Protein AF-A0AAD7ULH0-F1 (afdb_monomer_lite)

Foldseek 3Di:
DDPVVVVVVVVVVVVVLVVVLVVLVVVLVVLLVVQLCCCPPPNPPVDDSLRSSLCSLLLLLLLCLVPDDRDDPVVVVVSVVSSVVSNVSVVVSLVSVLVVVVVVVCVVCVVVVVPDDLVVVVVVLVVVLVVLVVVLQVLLQVQLVVCCVQVVDDSVVSSVCSVSLLVSVNNNPDPDDDSVNSVVSSVSSVVSVSSVVSSVVSVVVSVLVSVLVVQVCCVVVDDDDPVLQCVLDDPNPGQDPVSVVVSSCVSSVNAPPVRCVVVVVVVCLQPPVNPSDRDPVSNVVSVVVVVVVVVVVVVVVVVVVVVCCVVPVCPVVVVVVVVVVPPDPDDPDDDDPDDD

Sequence (340 aa):
MTSRGWREEDKGVSEALRSRIVSLVCRTVVYLWFGVLYYKLVSKLEWDLYQSVYFITVSLTTVGYGDLVPTSQRDKLFTVVYITLGIVFVFSAVADACVALFNLAERVTMRRRARQSFRDYEKSALVKEALLFAAIWLTMLVGAVVLCAVEGYDFVDGLYWAFQTCTTIGYGDIKIEHRRMKAFVIIYAFCSSIGLTYAIARMVGTASDVSRSRRKNALLGAKLDHDLIRRLDRDGLGVDRAEFVVGMLRILGLVTEDDAAPWFDRFDQLDQDNDGRLSSADLVRFAQTRRTETRSDDDDDALWHSAARLFFPSFGERAAVAADLGYALETPLAPNNNAP

InterPro domains:
  IPR002048 EF-hand domain [PS50222] (258-293)
  IPR003280 Two pore domain potassium channel [PR01333] (58-86)
  IPR003280 Two pore domain potassium channel [PR01333] (167-176)
  IPR003280 Two pore domain potassium channel [PTHR11003] (38-211)
  IPR011992 EF-hand domain pair [SSF47473] (226-305)
  IPR013099 Potassium channel domain [PF07885] (29-98)
  IPR013099 Potassium channel domain [PF07885] (138-204)
  IPR018247 EF-Hand 1, calcium-binding site [PS00018] (271-283)

pLDDT: mean 80.02, std 16.65, range [33.06, 98.12]

Organism: NCBI:txid2483200

Radius of gyration: 32.01 Å; chains: 1; bounding box: 70×62×89 Å

Structure (mmCIF, N/CA/C/O backbone):
data_AF-A0AAD7ULH0-F1
#
_entry.id   AF-A0AAD7ULH0-F1
#
loop_
_atom_site.group_PDB
_atom_site.id
_atom_site.type_symbol
_atom_site.label_atom_id
_atom_site.label_alt_id
_atom_site.label_comp_id
_atom_site.label_asym_id
_atom_site.label_entity_id
_atom_site.label_seq_id
_atom_site.pdbx_PDB_ins_code
_atom_site.Cartn_x
_atom_site.Cartn_y
_atom_site.Cartn_z
_atom_site.occupancy
_atom_site.B_iso_or_equiv
_atom_site.auth_seq_id
_atom_site.auth_comp_id
_atom_site.auth_asym_id
_atom_site.auth_atom_id
_atom_site.pdbx_PDB_model_num
ATOM 1 N N . MET A 1 1 ? -7.178 12.467 -36.483 1.00 46.78 1 MET A N 1
ATOM 2 C CA . MET A 1 1 ? -7.831 12.359 -35.156 1.00 46.78 1 MET A CA 1
ATOM 3 C C . MET A 1 1 ? -7.748 13.707 -34.457 1.00 46.78 1 MET A C 1
ATOM 5 O O . MET A 1 1 ? -6.655 14.214 -34.246 1.00 46.78 1 MET A O 1
ATOM 9 N N . THR A 1 2 ? -8.893 14.346 -34.224 1.00 45.19 2 THR A N 1
ATOM 10 C CA . THR A 1 2 ? -9.011 15.731 -33.742 1.00 45.19 2 THR A CA 1
ATOM 11 C C . THR A 1 2 ? -8.784 15.823 -32.228 1.00 45.19 2 THR A C 1
ATOM 13 O O . THR A 1 2 ? -9.041 14.873 -31.493 1.00 45.19 2 THR A O 1
ATOM 16 N N . SER A 1 3 ? -8.338 16.984 -31.739 1.00 54.78 3 SER A N 1
ATOM 17 C CA . SER A 1 3 ? -8.099 17.285 -30.310 1.00 54.78 3 SER A CA 1
ATOM 18 C C . SER A 1 3 ? -9.304 17.043 -29.384 1.00 54.78 3 SER A C 1
ATOM 20 O O . SER A 1 3 ? -9.151 17.003 -28.165 1.00 54.78 3 SER A O 1
ATOM 22 N N . ARG A 1 4 ? -10.501 16.869 -29.959 1.00 49.09 4 ARG A N 1
ATOM 23 C CA . ARG A 1 4 ? -11.735 16.494 -29.263 1.00 49.09 4 ARG A CA 1
ATOM 24 C C . ARG A 1 4 ? -11.740 15.025 -28.822 1.00 49.09 4 ARG A C 1
ATOM 26 O O . ARG A 1 4 ? -12.116 14.771 -27.686 1.00 49.09 4 ARG A O 1
ATOM 33 N N . GLY A 1 5 ? -11.242 14.108 -29.659 1.00 50.16 5 GLY A N 1
ATOM 34 C CA . GLY A 1 5 ? -11.199 12.669 -29.359 1.00 50.16 5 GLY A CA 1
ATOM 35 C C . GLY A 1 5 ? -10.293 12.342 -28.171 1.00 50.16 5 GLY A C 1
ATOM 36 O O . GLY A 1 5 ? -10.728 11.695 -27.227 1.00 50.16 5 GLY A O 1
ATOM 37 N N . TRP A 1 6 ? -9.091 12.929 -28.135 1.00 55.03 6 TRP A N 1
ATOM 38 C CA . TRP A 1 6 ? -8.161 12.807 -27.001 1.00 55.03 6 TRP A CA 1
ATOM 39 C C . TRP A 1 6 ? -8.771 13.281 -25.672 1.00 55.03 6 TRP A C 1
ATOM 41 O O . TRP A 1 6 ? -8.493 12.730 -24.612 1.00 55.03 6 TRP A O 1
ATOM 51 N N . ARG A 1 7 ? -9.630 14.308 -25.718 1.00 55.66 7 ARG A N 1
ATOM 52 C CA . ARG A 1 7 ? -10.268 14.883 -24.527 1.00 55.66 7 ARG A CA 1
ATOM 53 C C . ARG A 1 7 ? -11.459 14.058 -24.033 1.00 55.66 7 ARG A C 1
ATOM 55 O O . ARG A 1 7 ? -11.828 14.200 -22.871 1.00 55.66 7 ARG A O 1
ATOM 62 N N . GLU A 1 8 ? -12.073 13.253 -24.894 1.00 59.91 8 GLU A N 1
ATOM 63 C CA . GLU A 1 8 ? -13.154 12.324 -24.540 1.00 59.91 8 GLU A CA 1
ATOM 64 C C . GLU A 1 8 ? -12.599 10.986 -24.033 1.00 59.91 8 GLU A C 1
ATOM 66 O O . GLU A 1 8 ? -13.085 10.486 -23.019 1.00 59.91 8 GLU A O 1
ATOM 71 N N . GLU A 1 9 ? -11.510 10.481 -24.623 1.00 63.41 9 GLU A N 1
ATOM 72 C CA . GLU A 1 9 ? -10.763 9.317 -24.117 1.00 63.41 9 GLU A CA 1
ATOM 73 C C . GLU A 1 9 ? -10.220 9.553 -22.700 1.00 63.41 9 GLU A C 1
ATOM 75 O O . GLU A 1 9 ? -10.471 8.758 -21.791 1.00 63.41 9 GLU A O 1
ATOM 80 N N . ASP A 1 10 ? -9.557 10.693 -22.468 1.00 63.69 10 ASP A N 1
ATOM 81 C CA . ASP A 1 10 ? -9.045 11.059 -21.141 1.00 63.69 10 ASP A CA 1
ATOM 82 C C . ASP A 1 10 ? -10.168 11.171 -20.093 1.00 63.69 10 ASP A C 1
ATOM 84 O O . ASP A 1 10 ? -9.974 10.833 -18.919 1.00 63.69 10 ASP A O 1
ATOM 88 N N . LYS A 1 11 ? -11.359 11.629 -20.505 1.00 67.81 11 LYS A N 1
ATOM 89 C CA . LYS A 1 11 ? -12.535 11.712 -19.628 1.00 67.81 11 LYS A CA 1
ATOM 90 C C . LYS A 1 11 ? -13.069 10.327 -19.276 1.00 67.81 11 LYS A C 1
ATOM 92 O O . LYS A 1 11 ? -13.229 10.059 -18.085 1.00 67.81 11 LYS A O 1
ATOM 97 N N . GLY A 1 12 ? -13.256 9.449 -20.263 1.00 69.25 12 GLY A N 1
ATOM 98 C CA . GLY A 1 12 ? -13.738 8.080 -20.048 1.00 69.25 12 GLY A CA 1
ATOM 99 C C . GLY A 1 12 ? -12.820 7.271 -19.129 1.00 69.25 12 GLY A C 1
ATOM 100 O O . GLY A 1 12 ? -13.285 6.622 -18.192 1.00 69.25 12 GLY A O 1
ATOM 101 N N . VAL A 1 13 ? -11.499 7.401 -19.301 1.00 69.31 13 VAL A N 1
ATOM 102 C CA . VAL A 1 13 ? -10.509 6.773 -18.406 1.00 69.31 13 VAL A CA 1
ATOM 103 C C . VAL A 1 13 ? -10.613 7.327 -16.981 1.00 69.31 13 VAL A C 1
ATOM 105 O O . VAL A 1 13 ? -10.518 6.571 -16.010 1.00 69.31 13 VAL A O 1
ATOM 108 N N . SER A 1 14 ? -10.831 8.636 -16.824 1.00 73.56 14 SER A N 1
ATOM 109 C CA . SER A 1 14 ? -10.968 9.257 -15.501 1.00 73.56 14 SER A CA 1
ATOM 110 C C . SER A 1 14 ? -12.250 8.840 -14.771 1.00 73.56 14 SER A C 1
ATOM 112 O O . SER A 1 14 ? -12.222 8.644 -13.555 1.00 73.56 14 SER A O 1
ATOM 114 N N . GLU A 1 15 ? -13.356 8.658 -15.493 1.00 79.75 15 GLU A N 1
ATOM 115 C CA . GLU A 1 15 ? -14.637 8.218 -14.932 1.00 79.75 15 GLU A CA 1
ATOM 116 C C . GLU A 1 15 ? -14.599 6.741 -14.544 1.00 79.75 15 GLU A C 1
ATOM 118 O O . GLU A 1 15 ? -15.012 6.387 -13.437 1.00 79.75 15 GLU A O 1
ATOM 123 N N . ALA A 1 16 ? -14.003 5.892 -15.385 1.00 77.81 16 ALA A N 1
ATOM 124 C CA . ALA A 1 16 ? -13.771 4.488 -15.063 1.00 77.81 16 ALA A CA 1
ATOM 125 C C . ALA A 1 16 ? -12.887 4.332 -13.814 1.00 77.81 16 ALA A C 1
ATOM 127 O O . ALA A 1 16 ? -13.202 3.539 -12.925 1.00 77.81 16 ALA A O 1
ATOM 128 N N . LEU A 1 17 ? -11.812 5.124 -13.700 1.00 75.19 17 LEU A N 1
ATOM 129 C CA . LEU A 1 17 ? -10.946 5.130 -12.517 1.00 75.19 17 LEU A CA 1
ATOM 130 C C . LEU A 1 17 ? -11.703 5.577 -11.259 1.00 75.19 17 LEU A C 1
ATOM 132 O O . LEU A 1 17 ? -11.591 4.934 -10.217 1.00 75.19 17 LEU A O 1
ATOM 136 N N . ARG A 1 18 ? -12.500 6.650 -11.349 1.00 80.38 18 ARG A N 1
ATOM 137 C CA . ARG A 1 18 ? -13.329 7.128 -10.230 1.00 80.38 18 ARG A CA 1
ATOM 138 C C . ARG A 1 18 ? -14.327 6.069 -9.779 1.00 80.38 18 ARG A C 1
ATOM 140 O O . ARG A 1 18 ? -14.392 5.784 -8.589 1.00 80.38 18 ARG A O 1
ATOM 147 N N . SER A 1 19 ? -15.058 5.464 -10.713 1.00 83.00 19 SER A N 1
ATOM 148 C CA . SER A 1 19 ? -16.032 4.406 -10.422 1.00 83.00 19 SER A CA 1
ATOM 149 C C . SER A 1 19 ? -15.375 3.202 -9.737 1.00 83.00 19 SER A C 1
ATOM 151 O O . SER A 1 19 ? -15.870 2.720 -8.718 1.00 83.00 19 SER A O 1
ATOM 153 N N . ARG A 1 20 ? -14.194 2.780 -10.214 1.00 81.94 20 ARG A N 1
ATOM 154 C CA . ARG A 1 20 ? -13.398 1.716 -9.578 1.00 81.94 20 ARG A CA 1
ATOM 155 C C . ARG A 1 20 ? -13.003 2.065 -8.143 1.00 81.94 20 ARG A C 1
ATOM 157 O O . ARG A 1 20 ? -13.223 1.251 -7.252 1.00 81.94 20 ARG A O 1
ATOM 164 N N . ILE A 1 21 ? -12.474 3.268 -7.906 1.00 80.12 21 ILE A N 1
ATOM 165 C CA . ILE A 1 21 ? -12.073 3.717 -6.561 1.00 80.12 21 ILE A CA 1
ATOM 166 C C . ILE A 1 21 ? -13.285 3.782 -5.625 1.00 80.12 21 ILE A C 1
ATOM 168 O O . ILE A 1 21 ? -13.219 3.276 -4.508 1.00 80.12 21 ILE A O 1
ATOM 172 N N . VAL A 1 22 ? -14.406 4.351 -6.076 1.00 85.25 22 VAL A N 1
ATOM 173 C CA . VAL A 1 22 ? -15.639 4.423 -5.276 1.00 85.25 22 VAL A CA 1
ATOM 174 C C . VAL A 1 22 ? -16.141 3.019 -4.934 1.00 85.25 22 VAL A C 1
ATOM 176 O O . VAL A 1 22 ? -16.420 2.741 -3.772 1.00 85.25 22 VAL A O 1
ATOM 179 N N . SER A 1 23 ? -16.179 2.106 -5.908 1.00 84.94 23 SER A N 1
ATOM 180 C CA . SER A 1 23 ? -16.561 0.706 -5.686 1.00 84.94 23 SER A CA 1
ATOM 181 C C . SER A 1 23 ? -15.642 0.001 -4.678 1.00 84.94 23 SER A C 1
ATOM 183 O O . SER A 1 23 ? -16.122 -0.724 -3.805 1.00 84.94 23 SER A O 1
ATOM 185 N N . LEU A 1 24 ? -14.326 0.231 -4.748 1.00 83.12 24 LEU A N 1
ATOM 186 C CA . LEU A 1 24 ? -13.357 -0.295 -3.780 1.00 83.12 24 LEU A CA 1
ATOM 187 C C . LEU A 1 24 ? -13.636 0.223 -2.367 1.00 83.12 24 LEU A C 1
ATOM 189 O O . LEU A 1 24 ? -13.799 -0.580 -1.452 1.00 83.12 24 LEU A O 1
ATOM 193 N N . VAL A 1 25 ? -13.770 1.542 -2.199 1.00 83.12 25 VAL A N 1
ATOM 194 C CA . VAL A 1 25 ? -14.056 2.162 -0.896 1.00 83.12 25 VAL A CA 1
ATOM 195 C C . VAL A 1 25 ? -15.373 1.643 -0.320 1.00 83.12 25 VAL A C 1
ATOM 197 O O . VAL A 1 25 ? -15.409 1.236 0.839 1.00 83.12 25 VAL A O 1
ATOM 200 N N . CYS A 1 26 ? -16.440 1.590 -1.122 1.00 88.62 26 CYS A N 1
ATOM 201 C CA . CYS A 1 26 ? -17.739 1.086 -0.679 1.00 88.62 26 CYS A CA 1
ATOM 202 C C . CYS A 1 26 ? -17.655 -0.361 -0.187 1.00 88.62 26 CYS A C 1
ATOM 204 O O . CYS A 1 26 ? -18.147 -0.661 0.899 1.00 88.62 26 CYS A O 1
ATOM 206 N N . ARG A 1 27 ? -17.007 -1.255 -0.944 1.00 87.19 27 ARG A N 1
ATOM 207 C CA . ARG A 1 27 ? -16.861 -2.656 -0.528 1.00 87.19 27 ARG A CA 1
ATOM 208 C C . ARG A 1 27 ? -16.027 -2.792 0.746 1.00 87.19 27 ARG A C 1
ATOM 210 O O . ARG A 1 27 ? -16.408 -3.565 1.619 1.00 87.19 27 ARG A O 1
ATOM 217 N N . THR A 1 28 ? -14.948 -2.020 0.895 1.00 86.38 28 THR A N 1
ATOM 218 C CA . THR A 1 28 ? -14.137 -2.010 2.125 1.00 86.38 28 THR A CA 1
ATOM 219 C C . THR A 1 28 ? -14.957 -1.546 3.322 1.00 86.38 28 THR A C 1
ATOM 221 O O . THR A 1 28 ? -14.943 -2.198 4.360 1.00 86.38 28 THR A O 1
ATOM 224 N N . VAL A 1 29 ? -15.733 -0.469 3.179 1.00 89.50 29 VAL A N 1
ATOM 225 C CA . VAL A 1 29 ? -16.612 0.028 4.248 1.00 89.50 29 VAL A CA 1
ATOM 226 C C . VAL A 1 29 ? -17.651 -1.025 4.638 1.00 89.50 29 VAL A C 1
ATOM 228 O O . VAL A 1 29 ? -17.822 -1.289 5.825 1.00 89.50 29 VAL A O 1
ATOM 231 N N . VAL A 1 30 ? -18.302 -1.674 3.667 1.00 92.38 30 VAL A N 1
ATOM 232 C CA . VAL A 1 30 ? -19.259 -2.764 3.933 1.00 92.38 30 VAL A CA 1
ATOM 233 C C . VAL A 1 30 ? -18.586 -3.925 4.667 1.00 92.38 30 VAL A C 1
ATOM 235 O O . VAL A 1 30 ? -19.139 -4.424 5.647 1.00 92.38 30 VAL A O 1
ATOM 238 N N . TYR A 1 31 ? -17.382 -4.318 4.244 1.00 92.50 31 TYR A N 1
ATOM 239 C CA . TYR A 1 31 ? -16.615 -5.382 4.888 1.00 92.50 31 TYR A CA 1
ATOM 240 C C . TYR A 1 31 ? -16.288 -5.049 6.350 1.00 92.50 31 TYR A C 1
ATOM 242 O O . TYR A 1 31 ? -16.550 -5.856 7.238 1.00 92.50 31 TYR A O 1
ATOM 250 N N . LEU A 1 32 ? -15.804 -3.828 6.613 1.00 92.19 32 LEU A N 1
ATOM 251 C CA . LEU A 1 32 ? -15.524 -3.344 7.968 1.00 92.19 32 LEU A CA 1
ATOM 252 C C . LEU A 1 32 ? -16.777 -3.374 8.849 1.00 92.19 32 LEU A C 1
ATOM 254 O O . LEU A 1 32 ? -16.730 -3.873 9.975 1.00 92.19 32 LEU A O 1
ATOM 258 N N . TRP A 1 33 ? -17.906 -2.883 8.334 1.00 93.94 33 TRP A N 1
ATOM 259 C CA . TRP A 1 33 ? -19.170 -2.882 9.071 1.00 93.94 33 TRP A CA 1
ATOM 260 C C . TRP A 1 33 ? -19.685 -4.286 9.367 1.00 93.94 33 TRP A C 1
ATOM 262 O O . TRP A 1 33 ? -20.235 -4.498 10.446 1.00 93.94 33 TRP A O 1
ATOM 272 N N . PHE A 1 34 ? -19.472 -5.254 8.475 1.00 94.62 34 PHE A N 1
ATOM 273 C CA . PHE A 1 34 ? -19.832 -6.647 8.734 1.00 94.62 34 PHE A CA 1
ATOM 274 C C . PHE A 1 34 ? -19.122 -7.195 9.984 1.00 94.62 34 PHE A C 1
ATOM 276 O O . PHE A 1 34 ? -19.777 -7.750 10.868 1.00 94.62 34 PHE A O 1
ATOM 283 N N . GLY A 1 35 ? -17.812 -6.960 10.117 1.00 94.38 35 GLY A N 1
ATOM 284 C CA . GLY A 1 35 ? -17.063 -7.341 11.318 1.00 94.38 35 GLY A CA 1
ATOM 285 C C . GLY A 1 35 ? -17.535 -6.608 12.576 1.00 94.38 35 GLY A C 1
ATOM 286 O O . GLY A 1 35 ? -17.732 -7.226 13.622 1.00 94.38 35 GLY A O 1
ATOM 287 N N . VAL A 1 36 ? -17.778 -5.298 12.478 1.00 95.25 36 VAL A N 1
ATOM 288 C CA . VAL A 1 36 ? -18.255 -4.479 13.610 1.00 95.25 36 VAL A CA 1
ATOM 289 C C . VAL A 1 36 ? -19.617 -4.956 14.112 1.00 95.25 36 VAL A C 1
ATOM 291 O O . VAL A 1 36 ? -19.815 -5.095 15.319 1.00 95.25 36 VAL A O 1
ATOM 294 N N . LEU A 1 37 ? -20.550 -5.237 13.200 1.00 95.31 37 LEU A N 1
ATOM 295 C CA . LEU A 1 37 ? -21.880 -5.733 13.544 1.00 95.31 37 LEU A CA 1
ATOM 296 C C . LEU A 1 37 ? -21.822 -7.125 14.174 1.00 95.31 37 LEU A C 1
ATOM 298 O O . LEU A 1 37 ? -22.573 -7.378 15.113 1.00 95.31 37 LEU A O 1
ATOM 302 N N . TYR A 1 38 ? -20.913 -8.001 13.729 1.00 95.88 38 TYR A N 1
ATOM 303 C CA . TYR A 1 38 ? -20.705 -9.296 14.378 1.00 95.88 38 TYR A CA 1
ATOM 304 C C . TYR A 1 38 ? -20.324 -9.126 15.857 1.00 95.88 38 TYR A C 1
ATOM 306 O O . TYR A 1 38 ? -21.002 -9.674 16.727 1.00 95.88 38 TYR A O 1
ATOM 314 N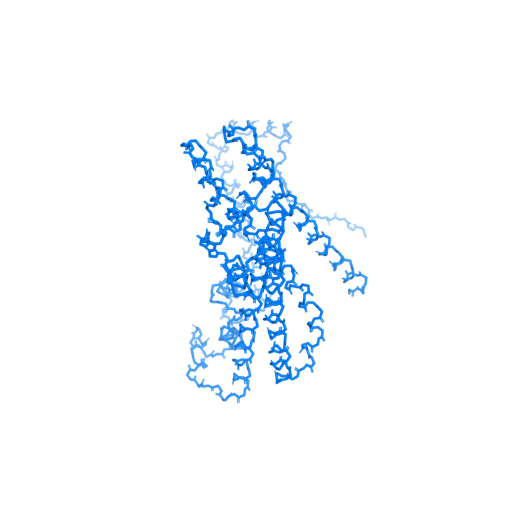 N . TYR A 1 39 ? -19.296 -8.328 16.171 1.00 95.00 39 TYR A N 1
ATOM 315 C CA . TYR A 1 39 ? -18.885 -8.137 17.570 1.00 95.00 39 TYR A CA 1
ATOM 316 C C . TYR A 1 39 ? -19.921 -7.396 18.402 1.00 95.00 39 TYR A C 1
ATOM 318 O O . TYR A 1 39 ? -20.026 -7.658 19.595 1.00 95.00 39 TYR A O 1
ATOM 326 N N . LYS A 1 40 ? -20.716 -6.514 17.788 1.00 93.50 40 LYS A N 1
ATOM 327 C CA . LYS A 1 40 ? -21.741 -5.779 18.528 1.00 93.50 40 LYS A CA 1
ATOM 328 C C . LYS A 1 40 ? -23.013 -6.588 18.797 1.00 93.50 40 LYS A C 1
ATOM 330 O O . LYS A 1 40 ? -23.638 -6.383 19.833 1.00 93.50 40 LYS A O 1
ATOM 335 N N . LEU A 1 41 ? -23.439 -7.428 17.853 1.00 91.56 41 LEU A N 1
ATOM 336 C CA . LEU A 1 41 ? -24.759 -8.078 17.885 1.00 91.56 41 LEU A CA 1
ATOM 337 C C . LEU A 1 41 ? -24.700 -9.581 18.163 1.00 91.56 41 LEU A C 1
ATOM 339 O O . LEU A 1 41 ? -25.660 -10.137 18.692 1.00 91.56 41 LEU A O 1
ATOM 343 N N . VAL A 1 42 ? -23.617 -10.251 17.765 1.00 90.62 42 VAL A N 1
ATOM 344 C CA . VAL A 1 42 ? -23.504 -11.718 17.810 1.00 90.62 42 VAL A CA 1
ATOM 345 C C . VAL A 1 42 ? -22.545 -12.169 18.901 1.00 90.62 42 VAL A C 1
ATOM 347 O O . VAL A 1 42 ? -22.818 -13.160 19.589 1.00 90.62 42 VAL A O 1
ATOM 350 N N . SER A 1 43 ? -21.420 -11.469 19.060 1.00 89.56 43 SER A N 1
ATOM 351 C CA . SER A 1 43 ? -20.500 -11.765 20.151 1.00 89.56 43 SER A CA 1
ATOM 352 C C . SER A 1 43 ? -21.157 -11.447 21.492 1.00 89.56 43 SER A C 1
ATOM 354 O O . SER A 1 43 ? -21.899 -10.481 21.643 1.00 89.56 43 SER A O 1
ATOM 356 N N . LYS A 1 44 ? -20.864 -12.287 22.486 1.00 86.56 44 LYS A N 1
ATOM 357 C CA . LYS A 1 44 ? -21.269 -12.061 23.881 1.00 86.56 44 LYS A CA 1
ATOM 358 C C . LYS A 1 44 ? -20.284 -11.165 24.633 1.00 86.56 44 LYS A C 1
ATOM 360 O O . LYS A 1 44 ? -20.407 -11.005 25.842 1.00 86.56 44 LYS A O 1
ATOM 365 N N . LEU A 1 45 ? -19.277 -10.640 23.939 1.00 82.00 45 LEU A N 1
ATOM 366 C CA . LEU A 1 45 ? -18.410 -9.602 24.465 1.00 82.00 45 LEU A CA 1
ATOM 367 C C . LEU A 1 45 ? -19.266 -8.341 24.573 1.00 82.00 45 LEU A C 1
ATOM 369 O O . LEU A 1 45 ? -19.773 -7.856 23.567 1.00 82.00 45 LEU A O 1
ATOM 373 N N . GLU A 1 46 ? -19.454 -7.819 25.784 1.00 86.31 46 GLU A N 1
ATOM 374 C CA . GLU A 1 46 ? -20.214 -6.586 26.046 1.00 86.31 46 GLU A CA 1
ATOM 375 C C . GLU A 1 46 ? -19.451 -5.335 25.568 1.00 86.31 46 GLU A C 1
ATOM 377 O O . GLU A 1 46 ? -19.372 -4.317 26.248 1.00 86.31 46 GLU A O 1
ATOM 382 N N . TRP A 1 47 ? -18.839 -5.417 24.387 1.00 91.44 47 TRP A N 1
ATOM 383 C CA . TRP A 1 47 ? -18.094 -4.334 23.789 1.00 91.44 47 TRP A CA 1
ATOM 384 C C . TRP A 1 47 ? -19.040 -3.252 23.279 1.00 91.44 47 TRP A C 1
ATOM 386 O O . TRP A 1 47 ? -20.075 -3.480 22.631 1.00 91.44 47 TRP A O 1
ATOM 396 N N . ASP A 1 48 ? -18.640 -2.018 23.534 1.00 91.56 48 ASP A N 1
ATOM 397 C CA . ASP A 1 48 ? -19.271 -0.873 22.913 1.00 91.56 48 ASP A CA 1
ATOM 398 C C . ASP A 1 48 ? -19.008 -0.860 21.404 1.00 91.56 48 ASP A C 1
ATOM 400 O O . ASP A 1 48 ? -18.048 -1.446 20.891 1.00 91.56 48 ASP A O 1
ATOM 404 N N . LEU A 1 49 ? -19.853 -0.132 20.667 1.00 90.31 49 LEU A N 1
ATOM 405 C CA . LEU A 1 49 ? -19.709 -0.002 19.215 1.00 90.31 49 LEU A CA 1
ATOM 406 C C . LEU A 1 49 ? -18.306 0.500 18.835 1.00 90.31 49 LEU A C 1
ATOM 408 O O . LEU A 1 49 ? -17.690 -0.027 17.916 1.00 90.31 49 LEU A O 1
ATOM 412 N N . TYR A 1 50 ? -17.769 1.476 19.573 1.00 91.06 50 TYR A N 1
ATOM 413 C CA . TYR A 1 50 ? -16.441 2.024 19.284 1.00 91.06 50 TYR A CA 1
ATOM 414 C C . TYR A 1 50 ? -15.309 1.027 19.575 1.00 91.06 50 TYR A C 1
ATOM 416 O O . TYR A 1 50 ? -14.317 1.034 18.854 1.00 91.06 50 TYR A O 1
ATOM 424 N N . GLN A 1 51 ? -15.451 0.164 20.589 1.00 93.88 51 GLN A N 1
ATOM 425 C CA . GLN A 1 51 ? -14.479 -0.893 20.890 1.00 93.88 51 GLN A CA 1
ATOM 426 C C . GLN A 1 51 ? -14.463 -1.940 19.776 1.00 93.88 51 GLN A C 1
ATOM 428 O O . GLN A 1 51 ? -13.394 -2.371 19.359 1.00 93.88 51 GLN A O 1
ATOM 433 N N . SER A 1 52 ? -15.642 -2.270 19.238 1.00 95.44 52 SER A N 1
ATOM 434 C CA . SER A 1 52 ? -15.780 -3.166 18.086 1.00 95.44 52 SER A CA 1
ATOM 435 C C . SER A 1 52 ? -15.122 -2.577 16.833 1.00 95.44 52 SER A C 1
ATOM 437 O O . SER A 1 52 ? -14.360 -3.267 16.163 1.00 95.44 52 SER A O 1
ATOM 439 N N . VAL A 1 53 ? -15.354 -1.289 16.537 1.00 95.12 53 VAL A N 1
ATOM 440 C CA . VAL A 1 53 ? -14.682 -0.590 15.421 1.00 95.12 53 VAL A CA 1
ATOM 441 C C . VAL A 1 53 ? -13.170 -0.575 15.623 1.00 95.12 53 VAL A C 1
ATOM 443 O O . VAL A 1 53 ? -12.439 -0.956 14.717 1.00 95.12 53 VAL A O 1
ATOM 446 N N . TYR A 1 54 ? -12.701 -0.200 16.813 1.00 95.81 54 TYR A N 1
ATOM 447 C CA . TYR A 1 54 ? -11.278 -0.170 17.144 1.00 95.81 54 TYR A CA 1
ATOM 448 C C . TYR A 1 54 ? -10.618 -1.543 16.969 1.00 95.81 54 TYR A C 1
ATOM 450 O O . TYR A 1 54 ? -9.605 -1.640 16.280 1.00 95.81 54 TYR A O 1
ATOM 458 N N . PHE A 1 55 ? -11.223 -2.608 17.508 1.00 95.56 55 PHE A N 1
ATOM 459 C CA . PHE A 1 55 ? -10.713 -3.972 17.372 1.00 95.56 55 PHE A CA 1
ATOM 460 C C . PHE A 1 55 ? -10.629 -4.403 15.902 1.00 95.56 55 PHE A C 1
ATOM 462 O O . PHE A 1 55 ? -9.588 -4.896 15.467 1.00 95.56 55 PHE A O 1
ATOM 469 N N . ILE A 1 56 ? -11.696 -4.185 15.123 1.00 94.56 56 ILE A N 1
ATOM 470 C CA . ILE A 1 56 ? -11.733 -4.529 13.695 1.00 94.56 56 ILE A CA 1
ATOM 471 C C . ILE A 1 56 ? -10.678 -3.747 12.913 1.00 94.56 56 ILE A C 1
ATOM 473 O O . ILE A 1 56 ? -9.983 -4.334 12.084 1.00 94.56 56 ILE A O 1
ATOM 477 N N . THR A 1 57 ? -10.528 -2.449 13.183 1.00 93.06 57 THR A N 1
ATOM 478 C CA . THR A 1 57 ? -9.524 -1.606 12.529 1.00 93.06 57 THR A CA 1
ATOM 479 C C . THR A 1 57 ? -8.114 -2.087 12.838 1.00 93.06 57 THR A C 1
ATOM 481 O O . THR A 1 57 ? -7.405 -2.448 11.909 1.00 93.06 57 THR A O 1
ATOM 484 N N . VAL A 1 58 ? -7.735 -2.167 14.116 1.00 94.38 58 VAL A N 1
ATOM 485 C CA . VAL A 1 58 ? -6.387 -2.574 14.555 1.00 94.38 58 VAL A CA 1
ATOM 486 C C . VAL A 1 58 ? -6.029 -3.980 14.065 1.00 94.38 58 VAL A C 1
ATOM 488 O O . VAL A 1 58 ? -4.875 -4.240 13.722 1.00 94.38 58 VAL A O 1
ATOM 491 N N . SER A 1 59 ? -7.015 -4.879 13.995 1.00 94.50 59 SER A N 1
ATOM 492 C CA . SER A 1 59 ? -6.840 -6.239 13.479 1.00 94.50 59 SER A CA 1
ATOM 493 C C . SER A 1 59 ? -6.616 -6.276 11.964 1.00 94.50 59 SER A C 1
ATOM 495 O O . SER A 1 59 ? -5.733 -6.987 11.493 1.00 94.50 59 SER A O 1
ATOM 497 N N . LEU A 1 60 ? -7.389 -5.511 11.184 1.00 91.88 60 LEU A N 1
ATOM 498 C CA . LEU A 1 60 ? -7.282 -5.502 9.717 1.00 91.88 60 LEU A CA 1
ATOM 499 C C . LEU A 1 60 ? -6.117 -4.669 9.191 1.00 91.88 60 LEU A C 1
ATOM 501 O O . LEU A 1 60 ? -5.565 -5.001 8.147 1.00 91.88 60 LEU A O 1
ATOM 505 N N . THR A 1 61 ? -5.711 -3.625 9.914 1.00 90.44 61 THR A N 1
ATOM 506 C CA . THR A 1 61 ? -4.453 -2.912 9.652 1.00 90.44 61 THR A CA 1
ATOM 507 C C . THR A 1 61 ? -3.238 -3.689 10.157 1.00 90.44 61 THR A C 1
ATOM 509 O O . THR A 1 61 ? -2.137 -3.157 10.128 1.00 90.44 61 THR A O 1
ATOM 512 N N . THR A 1 62 ? -3.441 -4.914 10.661 1.00 92.75 62 THR A N 1
ATOM 513 C CA . THR A 1 62 ? -2.416 -5.830 11.180 1.00 92.75 62 THR A CA 1
ATOM 514 C C . THR A 1 62 ? -1.545 -5.241 12.287 1.00 92.75 62 THR A C 1
ATOM 516 O O . THR A 1 62 ? -0.445 -5.727 12.501 1.00 92.75 62 THR A O 1
ATOM 519 N N . VAL A 1 63 ? -2.015 -4.199 12.978 1.00 94.62 63 VAL A N 1
ATOM 520 C CA . VAL A 1 63 ? -1.293 -3.591 14.105 1.00 94.62 63 VAL A CA 1
ATOM 521 C C . VAL A 1 63 ? -1.405 -4.505 15.321 1.00 94.62 63 VAL A C 1
ATOM 523 O O . VAL A 1 63 ? -0.404 -4.842 15.926 1.00 94.62 63 VAL A O 1
ATOM 526 N N . GLY A 1 64 ? -2.622 -4.941 15.656 1.00 94.38 64 GLY A N 1
ATOM 527 C CA . GLY A 1 64 ? -2.837 -6.037 16.603 1.00 94.38 64 GLY A CA 1
ATOM 528 C C . GLY A 1 64 ? -2.350 -5.829 18.045 1.00 94.38 64 GLY A C 1
ATOM 529 O O . GLY A 1 64 ? -1.810 -6.774 18.604 1.00 94.38 64 GLY A O 1
ATOM 530 N N . TYR A 1 65 ? -2.604 -4.678 18.686 1.00 95.56 65 TYR A N 1
ATOM 531 C CA . TYR A 1 65 ? -2.135 -4.409 20.064 1.00 95.56 65 TYR A CA 1
ATOM 532 C C . TYR A 1 65 ? -2.526 -5.457 21.121 1.00 95.56 65 TYR A C 1
ATOM 534 O O . TYR A 1 65 ? -1.904 -5.532 22.173 1.00 95.56 65 TYR A O 1
ATOM 542 N N . GLY A 1 66 ? -3.596 -6.224 20.903 1.00 93.38 66 GLY A N 1
ATOM 543 C CA . GLY A 1 66 ? -4.018 -7.265 21.843 1.00 93.38 66 GLY A CA 1
ATOM 544 C C . GLY A 1 66 ? -4.635 -6.751 23.151 1.00 93.38 66 GLY A C 1
ATOM 545 O O . GLY A 1 66 ? -4.858 -7.544 24.063 1.00 93.38 66 GLY A O 1
ATOM 546 N N . ASP A 1 67 ? -4.964 -5.459 23.251 1.00 93.12 67 ASP A N 1
ATOM 547 C CA . ASP A 1 67 ? -5.681 -4.882 24.398 1.00 93.12 67 ASP A CA 1
ATOM 548 C C . ASP A 1 67 ? -7.163 -5.294 24.428 1.00 93.12 67 ASP A C 1
ATOM 550 O O . ASP A 1 67 ? -7.756 -5.450 25.496 1.00 93.12 67 ASP A O 1
ATOM 554 N N . LEU A 1 68 ? -7.756 -5.515 23.252 1.00 93.62 68 LEU A N 1
ATOM 555 C CA . LEU A 1 68 ? -9.058 -6.151 23.074 1.00 93.62 68 LEU A CA 1
ATOM 556 C C . LEU A 1 68 ? -8.879 -7.446 22.289 1.00 93.62 68 LEU A C 1
ATOM 558 O O . LEU A 1 68 ? -8.320 -7.439 21.194 1.00 93.62 68 LEU A O 1
ATOM 562 N N . VAL A 1 69 ? -9.374 -8.558 22.834 1.00 94.38 69 VAL A N 1
ATOM 563 C CA . VAL A 1 69 ? -9.232 -9.878 22.211 1.00 94.38 69 VAL A CA 1
ATOM 564 C C . VAL A 1 69 ? -10.504 -10.716 22.334 1.00 94.38 69 VAL A C 1
ATOM 566 O O . VAL A 1 69 ? -11.194 -10.655 23.356 1.00 94.38 69 VAL A O 1
ATOM 569 N N . PRO A 1 70 ? -10.817 -11.548 21.325 1.00 95.19 70 PRO A N 1
ATOM 570 C CA . PRO A 1 70 ? -11.895 -12.519 21.421 1.00 95.19 70 PRO A CA 1
ATOM 571 C C . PRO A 1 70 ? -11.545 -13.603 22.448 1.00 95.19 70 PRO A C 1
ATOM 573 O O . PRO A 1 70 ? -10.512 -14.269 22.357 1.00 95.19 70 PRO A O 1
ATOM 576 N N . THR A 1 71 ? -12.427 -13.826 23.420 1.00 92.62 71 THR A N 1
ATOM 577 C CA . THR A 1 71 ? -12.208 -14.831 24.475 1.00 92.62 71 THR A CA 1
ATOM 578 C C . THR A 1 71 ? -12.876 -16.168 24.153 1.00 92.62 71 THR A C 1
ATOM 580 O O . THR A 1 71 ? -12.299 -17.224 24.424 1.00 92.62 71 THR A O 1
ATOM 583 N N . SER A 1 72 ? -14.051 -16.144 23.515 1.00 94.19 72 SER A N 1
ATOM 584 C CA . SER A 1 72 ? -14.825 -17.342 23.176 1.00 94.19 72 SER A CA 1
ATOM 585 C C . SER A 1 72 ? -14.258 -18.093 21.960 1.00 94.19 72 SER A C 1
ATOM 587 O O . SER A 1 72 ? -13.683 -17.493 21.052 1.00 94.19 72 SER A O 1
ATOM 589 N N . GLN A 1 73 ? -14.444 -19.420 21.907 1.00 95.50 73 GLN A N 1
ATOM 590 C CA . GLN A 1 73 ? -14.000 -20.238 20.763 1.00 95.50 73 GLN A CA 1
ATOM 591 C C . GLN A 1 73 ? -14.653 -19.797 19.444 1.00 95.50 73 GLN A C 1
ATOM 593 O O . GLN A 1 73 ? -13.988 -19.744 18.412 1.00 95.50 73 GLN A O 1
ATOM 598 N N . ARG A 1 74 ? -15.943 -19.439 19.490 1.00 95.56 74 ARG A N 1
ATOM 599 C CA . ARG A 1 74 ? -16.695 -18.961 18.323 1.00 95.56 74 ARG A CA 1
ATOM 600 C C . ARG A 1 74 ? -16.110 -17.663 17.777 1.00 95.56 74 ARG A C 1
ATOM 602 O O . ARG A 1 74 ? -15.868 -17.568 16.579 1.00 95.56 74 ARG A O 1
ATOM 609 N N . ASP A 1 75 ? -15.854 -16.693 18.652 1.00 95.62 75 ASP A N 1
ATOM 610 C CA . ASP A 1 75 ? -15.339 -15.390 18.234 1.00 95.62 75 ASP A CA 1
ATOM 611 C C . ASP A 1 75 ? -13.913 -15.508 17.709 1.00 95.62 75 ASP A C 1
ATOM 613 O O . ASP A 1 75 ? -13.591 -14.886 16.704 1.00 95.62 75 ASP A O 1
ATOM 617 N N . LYS A 1 76 ? -13.077 -16.363 18.312 1.00 95.75 76 LYS A N 1
ATOM 618 C CA . LYS A 1 76 ? -11.741 -16.676 17.782 1.00 95.75 76 LYS A CA 1
ATOM 619 C C . LYS A 1 76 ? -11.818 -17.264 16.372 1.00 95.75 76 LYS A C 1
ATOM 621 O O . LYS A 1 76 ? -11.110 -16.786 15.492 1.00 95.75 76 LYS A O 1
ATOM 626 N N . LEU A 1 77 ? -12.700 -18.240 16.133 1.00 97.00 77 LEU A N 1
ATOM 627 C CA . LEU A 1 77 ? -12.875 -18.837 14.803 1.00 97.00 77 LEU A CA 1
ATOM 628 C C . LEU A 1 77 ? -13.365 -17.809 13.774 1.00 97.00 77 LEU A C 1
ATOM 630 O O . LEU A 1 77 ? -12.819 -17.739 12.674 1.00 97.00 77 LEU A O 1
ATOM 634 N N . PHE A 1 78 ? -14.345 -16.979 14.144 1.00 95.81 78 PHE A N 1
ATOM 635 C CA . PHE A 1 78 ? -14.791 -15.866 13.306 1.00 95.81 78 PHE A CA 1
ATOM 636 C C . PHE A 1 78 ? -13.630 -14.924 12.973 1.00 95.81 78 PHE A C 1
ATOM 638 O O . PHE A 1 78 ? -13.420 -14.609 11.807 1.00 95.81 78 PHE A O 1
ATOM 645 N N . THR A 1 79 ? -12.845 -14.531 13.982 1.00 95.88 79 THR A N 1
ATOM 646 C CA . THR A 1 79 ? -11.687 -13.634 13.834 1.00 95.88 79 THR A CA 1
ATOM 647 C C . THR A 1 79 ? -10.688 -14.177 12.821 1.00 95.88 79 THR A C 1
ATOM 649 O O . THR A 1 79 ? -10.254 -13.437 11.945 1.00 95.88 79 THR A O 1
ATOM 652 N N . VAL A 1 80 ? -10.346 -15.467 12.915 1.00 95.75 80 VAL A N 1
ATOM 653 C CA . VAL A 1 80 ? -9.406 -16.124 11.994 1.00 95.75 80 VAL A CA 1
ATOM 654 C C . VAL A 1 80 ? -9.900 -16.000 10.556 1.00 95.75 80 VAL A C 1
ATOM 656 O O . VAL A 1 80 ? -9.197 -15.453 9.712 1.00 95.75 80 VAL A O 1
ATOM 659 N N . VAL A 1 81 ? -11.132 -16.433 10.282 1.00 95.44 81 VAL A N 1
ATOM 660 C CA . VAL A 1 81 ? -11.694 -16.395 8.922 1.00 95.44 81 VAL A CA 1
ATOM 661 C C . VAL A 1 81 ? -11.822 -14.954 8.416 1.00 95.44 81 VAL A C 1
ATOM 663 O O . VAL A 1 81 ? -11.429 -14.648 7.290 1.00 95.44 81 VAL A O 1
ATOM 666 N N . TYR A 1 82 ? -12.335 -14.055 9.256 1.00 94.81 82 TYR A N 1
ATOM 667 C CA . TYR A 1 82 ? -12.578 -12.661 8.904 1.00 94.81 82 TYR A CA 1
ATOM 668 C C . TYR A 1 82 ? -11.281 -11.884 8.639 1.00 94.81 82 TYR A C 1
ATOM 670 O O . TYR A 1 82 ? -11.207 -11.133 7.669 1.00 94.81 82 TYR A O 1
ATOM 678 N N . ILE A 1 83 ? -10.236 -12.048 9.453 1.00 93.12 83 ILE A N 1
ATOM 679 C CA . ILE A 1 83 ? -8.966 -11.350 9.215 1.00 93.12 83 ILE A CA 1
ATOM 680 C C . ILE A 1 83 ? -8.267 -11.927 7.982 1.00 93.12 83 ILE A C 1
ATOM 682 O O . ILE A 1 83 ? -7.777 -11.151 7.170 1.00 93.12 83 ILE A O 1
ATOM 686 N N . THR A 1 84 ? -8.264 -13.249 7.772 1.00 92.38 84 THR A N 1
ATOM 687 C CA . THR A 1 84 ? -7.633 -13.849 6.582 1.00 92.38 84 THR A CA 1
ATOM 688 C C . THR A 1 84 ? -8.260 -13.342 5.282 1.00 92.38 84 THR A C 1
ATOM 690 O O . THR A 1 84 ? -7.543 -12.887 4.392 1.00 92.38 84 THR A O 1
ATOM 693 N N . LEU A 1 85 ? -9.593 -13.356 5.176 1.00 92.12 85 LEU A N 1
ATOM 694 C CA . LEU A 1 85 ? -10.289 -12.805 4.006 1.00 92.12 85 LEU A CA 1
ATOM 695 C C . LEU A 1 85 ? -10.115 -11.284 3.908 1.00 92.12 85 LEU A C 1
ATOM 697 O O . LEU A 1 85 ? -9.964 -10.731 2.817 1.00 92.12 85 LEU A O 1
ATOM 701 N N . GLY A 1 86 ? -10.096 -10.614 5.058 1.00 88.50 86 GLY A N 1
ATOM 702 C CA . GLY A 1 86 ? -9.968 -9.172 5.161 1.00 88.50 86 GLY A CA 1
ATOM 703 C C . GLY A 1 86 ? -8.609 -8.663 4.714 1.00 88.50 86 GLY A C 1
ATOM 704 O O . GLY A 1 86 ? -8.562 -7.664 4.013 1.00 88.50 86 GLY A O 1
ATOM 705 N N . ILE A 1 87 ? -7.515 -9.357 5.033 1.00 85.00 87 ILE A N 1
ATOM 706 C CA . ILE A 1 87 ? -6.176 -8.991 4.559 1.00 85.00 87 ILE A CA 1
ATOM 707 C C . ILE A 1 87 ? -6.146 -9.032 3.033 1.00 85.00 87 ILE A C 1
ATOM 709 O O . ILE A 1 87 ? -5.774 -8.039 2.423 1.00 85.00 87 ILE A O 1
ATOM 713 N N . VAL A 1 88 ? -6.621 -10.111 2.401 1.00 84.75 88 VAL A N 1
ATOM 714 C CA . VAL A 1 88 ? -6.660 -10.208 0.929 1.00 84.75 88 VAL A CA 1
ATOM 715 C C . VAL A 1 88 ? -7.475 -9.060 0.327 1.00 84.75 88 VAL A C 1
ATOM 717 O O . VAL A 1 88 ? -7.020 -8.377 -0.589 1.00 84.75 88 VAL A O 1
ATOM 720 N N . PHE A 1 89 ? -8.667 -8.808 0.868 1.00 82.50 89 PHE A N 1
ATOM 721 C CA . PHE A 1 89 ? -9.575 -7.814 0.312 1.00 82.50 89 PHE A CA 1
ATOM 722 C C . PHE A 1 89 ? -9.115 -6.370 0.575 1.00 82.50 89 PHE A C 1
ATOM 724 O O . PHE A 1 89 ? -8.990 -5.568 -0.350 1.00 82.50 89 PHE A O 1
ATOM 731 N N . VAL A 1 90 ? -8.811 -6.034 1.827 1.00 78.44 90 VAL A N 1
ATOM 732 C CA . VAL A 1 90 ? -8.449 -4.680 2.264 1.00 78.44 90 VAL A CA 1
ATOM 733 C C . VAL A 1 90 ? -7.048 -4.297 1.789 1.00 78.44 90 VAL A C 1
ATOM 735 O O . VAL A 1 90 ? -6.893 -3.175 1.310 1.00 78.44 90 VAL A O 1
ATOM 738 N N . PHE A 1 91 ? -6.047 -5.193 1.820 1.00 78.00 91 PHE A N 1
ATOM 739 C CA . PHE A 1 91 ? -4.728 -4.863 1.255 1.00 78.00 91 PHE A CA 1
ATOM 740 C C . PHE A 1 91 ? -4.795 -4.669 -0.252 1.00 78.00 91 PHE A C 1
ATOM 742 O O . PHE A 1 91 ? -4.128 -3.769 -0.752 1.00 78.00 91 PHE A O 1
ATOM 749 N N . SER A 1 92 ? -5.608 -5.448 -0.977 1.00 79.75 92 SER A N 1
ATOM 750 C CA . SER A 1 92 ? -5.781 -5.208 -2.416 1.00 79.75 92 SER A CA 1
ATOM 751 C C . SER A 1 92 ? -6.378 -3.821 -2.683 1.00 79.75 92 SER A C 1
ATOM 753 O O . SER A 1 92 ? -5.855 -3.077 -3.507 1.00 79.75 92 SER A O 1
ATOM 755 N N . ALA A 1 93 ? -7.382 -3.402 -1.902 1.00 79.56 93 ALA A N 1
ATOM 756 C CA . ALA A 1 93 ? -7.955 -2.064 -2.005 1.00 79.56 93 ALA A CA 1
ATOM 757 C C . ALA A 1 93 ? -6.955 -0.951 -1.640 1.00 79.56 93 ALA A C 1
ATOM 759 O O . ALA A 1 93 ? -6.912 0.079 -2.317 1.00 79.56 93 ALA A O 1
ATOM 760 N N . VAL A 1 94 ? -6.139 -1.146 -0.596 1.00 79.62 94 VAL A N 1
ATOM 761 C CA . VAL A 1 94 ? -5.061 -0.212 -0.227 1.00 79.62 94 VAL A CA 1
ATOM 762 C C . VAL A 1 94 ? -4.016 -0.134 -1.339 1.00 79.62 94 VAL A C 1
ATOM 764 O O . VAL A 1 94 ? -3.636 0.967 -1.727 1.00 79.62 94 VAL A O 1
ATOM 767 N N . ALA A 1 95 ? -3.599 -1.268 -1.905 1.00 79.19 95 ALA A N 1
ATOM 768 C CA . ALA A 1 95 ? -2.642 -1.324 -3.005 1.00 79.19 95 ALA A CA 1
ATOM 769 C C . ALA A 1 95 ? -3.163 -0.589 -4.248 1.00 79.19 95 ALA A C 1
ATOM 771 O O . ALA A 1 95 ? -2.459 0.258 -4.796 1.00 79.19 95 ALA A O 1
ATOM 772 N N . ASP A 1 96 ? -4.414 -0.829 -4.644 1.00 80.31 96 ASP A N 1
ATOM 773 C CA . ASP A 1 96 ? -5.055 -0.140 -5.767 1.00 80.31 96 ASP A CA 1
ATOM 774 C C . ASP A 1 96 ? -5.149 1.373 -5.530 1.00 80.31 96 ASP A C 1
ATOM 776 O O . ASP A 1 96 ? -4.869 2.173 -6.430 1.00 80.31 96 ASP A O 1
ATOM 780 N N . ALA A 1 97 ? -5.495 1.789 -4.307 1.00 77.00 97 ALA A N 1
ATOM 781 C CA . ALA A 1 97 ? -5.502 3.197 -3.925 1.00 77.00 97 ALA A CA 1
ATOM 782 C C . ALA A 1 97 ? -4.094 3.808 -4.003 1.00 77.00 97 ALA A C 1
ATOM 784 O O . ALA A 1 97 ? -3.927 4.894 -4.562 1.00 77.00 97 ALA A O 1
ATOM 785 N N . CYS A 1 98 ? -3.068 3.105 -3.516 1.00 79.69 98 CYS A N 1
ATOM 786 C CA . CYS A 1 98 ? -1.671 3.525 -3.624 1.00 79.69 98 CYS A CA 1
ATOM 787 C C . CYS A 1 98 ? -1.229 3.653 -5.086 1.00 79.69 98 CYS A C 1
ATOM 789 O O . CYS A 1 98 ? -0.596 4.647 -5.438 1.00 79.69 98 CYS A O 1
ATOM 791 N N . VAL A 1 99 ? -1.595 2.707 -5.955 1.00 80.06 99 VAL A N 1
ATOM 792 C CA . VAL A 1 99 ? -1.310 2.765 -7.398 1.00 80.06 99 VAL A CA 1
ATOM 793 C C . VAL A 1 99 ? -2.019 3.955 -8.043 1.00 80.06 99 VAL A C 1
ATOM 795 O O . VAL A 1 99 ? -1.416 4.684 -8.831 1.00 80.06 99 VAL A O 1
ATOM 798 N N . ALA A 1 100 ? -3.280 4.212 -7.694 1.00 77.19 100 ALA A N 1
ATOM 799 C CA . ALA A 1 100 ? -4.007 5.378 -8.186 1.00 77.19 100 ALA A CA 1
ATOM 800 C C . ALA A 1 100 ? -3.328 6.690 -7.756 1.00 77.19 100 ALA A C 1
ATOM 802 O O . ALA A 1 100 ? -3.104 7.564 -8.599 1.00 77.19 100 ALA A O 1
ATOM 803 N N . LEU A 1 101 ? -2.948 6.810 -6.479 1.00 76.94 101 LEU A N 1
ATOM 804 C CA . LEU A 1 101 ? -2.217 7.960 -5.935 1.00 76.94 101 LEU A CA 1
ATOM 805 C C . LEU A 1 101 ? -0.855 8.141 -6.608 1.00 76.94 101 LEU A C 1
ATOM 807 O O . LEU A 1 101 ? -0.502 9.258 -6.990 1.00 76.94 101 LEU A O 1
ATOM 811 N N . PHE A 1 102 ? -0.123 7.049 -6.819 1.00 78.81 102 PHE A N 1
ATOM 812 C CA . PHE A 1 102 ? 1.153 7.049 -7.529 1.00 78.81 102 PHE A CA 1
ATOM 813 C C . PHE A 1 102 ? 0.972 7.573 -8.951 1.00 78.81 102 PHE A C 1
ATOM 815 O O . PHE A 1 102 ? 1.657 8.508 -9.358 1.00 78.81 102 PHE A O 1
ATOM 822 N N . ASN A 1 103 ? -0.016 7.054 -9.679 1.00 78.12 103 ASN A N 1
ATOM 823 C CA . ASN A 1 103 ? -0.323 7.487 -11.038 1.00 78.12 103 ASN A CA 1
ATOM 824 C C . ASN A 1 103 ? -0.746 8.962 -11.097 1.00 78.12 103 ASN A C 1
ATOM 826 O O . ASN A 1 103 ? -0.382 9.670 -12.035 1.00 78.12 103 ASN A O 1
ATOM 830 N N . LEU A 1 104 ? -1.493 9.454 -10.108 1.00 75.38 104 LEU A N 1
ATOM 831 C CA . LEU A 1 104 ? -1.853 10.871 -9.986 1.00 75.38 104 LEU A CA 1
ATOM 832 C C . LEU A 1 104 ? -0.610 11.749 -9.771 1.00 75.38 104 LEU A C 1
ATOM 834 O O . LEU A 1 104 ? -0.427 12.736 -10.489 1.00 75.38 104 LEU A O 1
ATOM 838 N N . ALA A 1 105 ? 0.269 11.367 -8.841 1.00 73.88 105 ALA A N 1
ATOM 839 C CA . ALA A 1 105 ? 1.531 12.063 -8.583 1.00 73.88 105 ALA A CA 1
ATOM 840 C C . ALA A 1 105 ? 2.465 12.039 -9.812 1.00 73.88 105 ALA A C 1
ATOM 842 O O . ALA A 1 105 ? 3.127 13.032 -10.142 1.00 73.88 105 ALA A O 1
ATOM 843 N N . GLU A 1 106 ? 2.482 10.926 -10.545 1.00 73.62 106 GLU A N 1
ATOM 844 C CA . GLU A 1 106 ? 3.246 10.771 -11.779 1.00 73.62 106 GLU A CA 1
ATOM 845 C C . GLU A 1 106 ? 2.690 11.622 -12.922 1.00 73.62 106 GLU A C 1
ATOM 847 O O . GLU A 1 106 ? 3.463 12.309 -13.585 1.00 73.62 106 GLU A O 1
ATOM 852 N N . ARG A 1 107 ? 1.369 11.685 -13.136 1.00 71.44 107 ARG A N 1
ATOM 853 C CA . ARG A 1 107 ? 0.765 12.512 -14.206 1.00 71.44 107 ARG A CA 1
ATOM 854 C C . ARG A 1 107 ? 1.186 13.981 -14.122 1.00 71.44 107 ARG A C 1
ATOM 856 O O . ARG A 1 107 ? 1.446 14.607 -15.150 1.00 71.44 107 ARG A O 1
ATOM 863 N N . VAL A 1 108 ? 1.317 14.521 -12.910 1.00 67.56 108 VAL A N 1
ATOM 864 C CA . VAL A 1 108 ? 1.795 15.897 -12.678 1.00 67.56 108 VAL A CA 1
ATOM 865 C C . VAL A 1 108 ? 3.278 16.054 -13.042 1.00 67.56 108 VAL A C 1
ATOM 867 O O . VAL A 1 108 ? 3.703 17.111 -13.510 1.00 67.56 108 VAL A O 1
ATOM 870 N N . THR A 1 109 ? 4.081 15.004 -12.867 1.00 66.94 109 THR A N 1
ATOM 871 C CA . THR A 1 109 ? 5.541 15.051 -13.035 1.00 66.94 109 THR A CA 1
ATOM 872 C C . THR A 1 109 ? 6.028 14.582 -14.414 1.00 66.94 109 THR A C 1
ATOM 874 O O . THR A 1 109 ? 7.062 15.066 -14.880 1.00 66.94 109 THR A O 1
ATOM 877 N N . MET A 1 110 ? 5.267 13.742 -15.125 1.00 62.41 110 MET A N 1
ATOM 878 C CA . MET A 1 110 ? 5.605 13.174 -16.441 1.00 62.41 110 MET A CA 1
ATOM 879 C C . MET A 1 110 ? 5.842 14.233 -17.524 1.00 62.41 110 MET A C 1
ATOM 881 O O . MET A 1 110 ? 6.757 14.092 -18.332 1.00 62.41 110 MET A O 1
ATOM 885 N N . ARG A 1 111 ? 5.114 15.359 -17.495 1.00 60.81 111 ARG A N 1
ATOM 886 C CA . ARG A 1 111 ? 5.319 16.469 -18.450 1.00 60.81 111 ARG A CA 1
ATOM 887 C C . ARG A 1 111 ? 6.708 17.115 -18.349 1.00 60.81 111 ARG A C 1
ATOM 889 O O . ARG A 1 111 ? 7.143 17.763 -19.296 1.00 60.81 111 ARG A O 1
ATOM 896 N N . ARG A 1 112 ? 7.407 16.943 -17.221 1.00 61.94 112 ARG A N 1
ATOM 897 C CA . ARG A 1 112 ? 8.764 17.469 -17.002 1.00 61.94 112 ARG A CA 1
ATOM 898 C C . ARG A 1 112 ? 9.861 16.457 -17.363 1.00 61.94 112 ARG A C 1
ATOM 900 O O . ARG A 1 112 ? 10.954 16.886 -17.717 1.00 61.94 112 ARG A O 1
ATOM 907 N N . ARG A 1 113 ? 9.564 15.147 -17.358 1.00 64.81 113 ARG A N 1
ATOM 908 C CA . ARG A 1 113 ? 10.532 14.057 -17.623 1.00 64.81 113 ARG A CA 1
ATOM 909 C C . ARG A 1 113 ? 11.101 14.086 -19.048 1.00 64.81 113 ARG A C 1
ATOM 911 O O . ARG A 1 113 ? 12.296 13.898 -19.214 1.00 64.81 113 ARG A O 1
ATOM 918 N N . ALA A 1 114 ? 10.288 14.389 -20.063 1.00 62.59 114 ALA A N 1
ATOM 919 C CA . ALA A 1 114 ? 10.725 14.351 -21.468 1.00 62.59 114 ALA A CA 1
ATOM 920 C C . ALA A 1 114 ? 11.751 15.438 -21.857 1.00 62.59 114 ALA A C 1
ATOM 922 O O . ALA A 1 114 ? 12.361 15.349 -22.918 1.00 62.59 114 ALA A O 1
ATOM 923 N N . ARG A 1 115 ? 11.931 16.473 -21.024 1.00 62.38 115 ARG A N 1
ATOM 924 C CA . ARG A 1 115 ? 12.854 17.594 -21.284 1.00 62.38 115 ARG A CA 1
ATOM 925 C C . ARG A 1 115 ? 14.042 17.651 -20.322 1.00 62.38 115 ARG A C 1
ATOM 927 O O . ARG A 1 115 ? 14.909 18.498 -20.504 1.00 62.38 115 ARG A O 1
ATOM 934 N N . GLN A 1 116 ? 14.076 16.812 -19.287 1.00 67.88 116 GLN A N 1
ATOM 935 C CA . GLN A 1 116 ? 15.100 16.886 -18.244 1.00 67.88 116 GLN A CA 1
ATOM 936 C C . GLN A 1 116 ? 16.282 15.964 -18.539 1.00 67.88 116 GLN A C 1
ATOM 938 O O . GLN A 1 116 ? 16.110 14.813 -18.933 1.00 67.88 116 GLN A O 1
ATOM 943 N N . SER A 1 117 ? 17.492 16.473 -18.297 1.00 75.00 117 SER A N 1
ATOM 944 C CA . SER A 1 117 ? 18.704 15.656 -18.275 1.00 75.00 117 SER A CA 1
ATOM 945 C C . SER A 1 117 ? 18.601 14.593 -17.179 1.00 75.00 117 SER A C 1
ATOM 947 O O . SER A 1 117 ? 18.024 14.838 -16.116 1.00 75.00 117 SER A O 1
ATOM 949 N N . PHE A 1 118 ? 19.203 13.422 -17.400 1.00 73.25 118 PHE A N 1
ATOM 950 C CA . PHE A 1 118 ? 19.211 12.319 -16.433 1.00 73.25 118 PHE A CA 1
ATOM 951 C C . PHE A 1 118 ? 19.695 12.758 -15.037 1.00 73.25 118 PHE A C 1
ATOM 953 O O . PHE A 1 118 ? 19.115 12.362 -14.027 1.00 73.25 118 PHE A O 1
ATOM 960 N N . ARG A 1 119 ? 20.700 13.643 -14.972 1.00 75.56 119 ARG A N 1
ATOM 961 C CA . ARG A 1 119 ? 21.234 14.166 -13.703 1.00 75.56 119 ARG A CA 1
ATOM 962 C C . ARG A 1 119 ? 20.217 15.018 -12.936 1.00 75.56 119 ARG A C 1
ATOM 964 O O . ARG A 1 119 ? 20.180 14.978 -11.709 1.00 75.56 119 ARG A O 1
ATOM 971 N N . ASP A 1 120 ? 19.386 15.773 -13.647 1.00 81.50 120 ASP A N 1
ATOM 972 C CA . ASP A 1 120 ? 18.337 16.592 -13.032 1.00 81.50 120 ASP A CA 1
ATOM 973 C C . ASP A 1 120 ? 17.156 15.725 -12.591 1.00 81.50 120 ASP A C 1
ATOM 975 O O . ASP A 1 120 ? 16.565 15.969 -11.537 1.00 81.50 120 ASP A O 1
ATOM 979 N N . TYR A 1 121 ? 16.861 14.664 -13.352 1.00 77.94 121 TYR A N 1
ATOM 980 C CA . TYR A 1 121 ? 15.897 13.646 -12.951 1.00 77.94 121 TYR A CA 1
ATOM 981 C C . TYR A 1 121 ? 16.306 12.982 -11.633 1.00 77.94 121 TYR A C 1
ATOM 983 O O . TYR A 1 121 ? 15.510 12.990 -10.695 1.00 77.94 121 TYR A O 1
ATOM 991 N N . GLU A 1 122 ? 17.545 12.492 -11.530 1.00 81.00 122 GLU A N 1
ATOM 992 C CA . GLU A 1 122 ? 18.069 11.828 -10.329 1.00 81.00 122 GLU A CA 1
ATOM 993 C C . GLU A 1 122 ? 18.012 12.746 -9.098 1.00 81.00 122 GLU A C 1
ATOM 995 O O . GLU A 1 122 ? 17.471 12.356 -8.064 1.00 81.00 122 GLU A O 1
ATOM 1000 N N . LYS A 1 123 ? 18.442 14.011 -9.221 1.00 84.62 123 LYS A N 1
ATOM 1001 C CA . LYS A 1 123 ? 18.304 15.003 -8.138 1.00 84.62 123 LYS A CA 1
ATOM 1002 C C . LYS A 1 123 ? 16.845 15.236 -7.743 1.00 84.62 123 LYS A C 1
ATOM 1004 O O . LYS A 1 123 ? 16.524 15.270 -6.558 1.00 84.62 123 LYS A O 1
ATOM 1009 N N . SER A 1 124 ? 15.949 15.390 -8.721 1.00 83.12 124 SER A N 1
ATOM 1010 C CA . SER A 1 124 ? 14.524 15.613 -8.450 1.00 83.12 124 SER A CA 1
ATOM 1011 C C . SER A 1 124 ? 13.853 14.405 -7.792 1.00 83.12 124 SER A C 1
ATOM 1013 O O . SER A 1 124 ? 12.939 14.577 -6.986 1.00 83.12 124 SER A O 1
ATOM 1015 N N . ALA A 1 125 ? 14.303 13.195 -8.126 1.00 83.75 125 ALA A N 1
ATOM 1016 C CA . ALA A 1 125 ? 13.843 11.959 -7.520 1.00 83.75 125 ALA A CA 1
ATOM 1017 C C . ALA A 1 125 ? 14.280 11.898 -6.052 1.00 83.75 125 ALA A C 1
ATOM 1019 O O . ALA A 1 125 ? 13.422 11.761 -5.188 1.00 83.75 125 ALA A O 1
ATOM 1020 N N . LEU A 1 126 ? 15.565 12.135 -5.762 1.00 85.12 126 LEU A N 1
ATOM 1021 C CA . LEU A 1 126 ? 16.090 12.168 -4.391 1.00 85.12 126 LEU A CA 1
ATOM 1022 C C . LEU A 1 126 ? 15.349 13.171 -3.496 1.00 85.12 126 LEU A C 1
ATOM 1024 O O . LEU A 1 126 ? 14.998 12.838 -2.369 1.00 85.12 126 LEU A O 1
ATOM 1028 N N . VAL A 1 127 ? 15.054 14.375 -4.001 1.00 88.38 127 VAL A N 1
ATOM 1029 C CA . VAL A 1 127 ? 14.285 15.379 -3.241 1.00 88.38 127 VAL A CA 1
ATOM 1030 C C . VAL A 1 127 ? 12.871 14.884 -2.929 1.00 88.38 127 VAL A C 1
ATOM 1032 O O . VAL A 1 127 ? 12.400 15.060 -1.810 1.00 88.38 127 VAL A O 1
ATOM 1035 N N . LYS A 1 128 ? 12.186 14.249 -3.887 1.00 87.00 128 LYS A N 1
ATOM 1036 C CA . LYS A 1 128 ? 10.843 13.691 -3.655 1.00 87.00 128 LYS A CA 1
ATOM 1037 C C . LYS A 1 128 ? 10.871 12.562 -2.627 1.00 87.00 128 LYS A C 1
ATOM 1039 O O . LYS A 1 128 ? 10.009 12.549 -1.756 1.00 87.00 128 LYS A O 1
ATOM 1044 N N . GLU A 1 129 ? 11.854 11.666 -2.694 1.00 87.25 129 GLU A N 1
ATOM 1045 C CA . GLU A 1 129 ? 12.010 10.593 -1.702 1.00 87.25 129 GLU A CA 1
ATOM 1046 C C . GLU A 1 129 ? 12.305 11.161 -0.303 1.00 87.25 129 GLU A C 1
ATOM 1048 O O . GLU A 1 129 ? 11.698 10.733 0.676 1.00 87.25 129 GLU A O 1
ATOM 1053 N N . ALA A 1 130 ? 13.153 12.191 -0.200 1.00 89.88 130 ALA A N 1
ATOM 1054 C CA . ALA A 1 130 ? 13.423 12.873 1.067 1.00 89.88 130 ALA A CA 1
ATOM 1055 C C . ALA A 1 130 ? 12.165 13.542 1.652 1.00 89.88 130 ALA A C 1
ATOM 1057 O O . ALA A 1 130 ? 11.924 13.459 2.855 1.00 89.88 130 ALA A O 1
ATOM 1058 N N . LEU A 1 131 ? 11.333 14.165 0.809 1.00 90.81 131 LEU A N 1
ATOM 1059 C CA . LEU A 1 131 ? 10.056 14.750 1.231 1.00 90.81 131 LEU A CA 1
ATOM 1060 C C . LEU A 1 131 ? 9.059 13.686 1.707 1.00 90.81 131 LEU A C 1
ATOM 1062 O O . LEU A 1 131 ? 8.360 13.915 2.691 1.00 90.81 131 LEU A O 1
ATOM 1066 N N . LEU A 1 132 ? 8.997 12.527 1.044 1.00 89.00 132 LEU A N 1
ATOM 1067 C CA . LEU A 1 132 ? 8.148 11.412 1.478 1.00 89.00 132 LEU A CA 1
ATOM 1068 C C . LEU A 1 132 ? 8.611 10.846 2.818 1.00 89.00 132 LEU A C 1
ATOM 1070 O O . LEU A 1 132 ? 7.791 10.639 3.708 1.00 89.00 132 LEU A O 1
ATOM 1074 N N . PHE A 1 133 ? 9.919 10.667 2.993 1.00 90.12 133 PHE A N 1
ATOM 1075 C CA . PHE A 1 133 ? 10.489 10.248 4.269 1.00 90.12 133 PHE A CA 1
ATOM 1076 C C . PHE A 1 133 ? 10.153 11.249 5.383 1.00 90.12 133 PHE A C 1
ATOM 1078 O O . PHE A 1 133 ? 9.673 10.856 6.444 1.00 90.12 133 PHE A O 1
ATOM 1085 N N . ALA A 1 134 ? 10.306 12.551 5.121 1.00 92.44 134 ALA A N 1
ATOM 1086 C CA . ALA A 1 134 ? 9.923 13.600 6.063 1.00 92.44 134 ALA 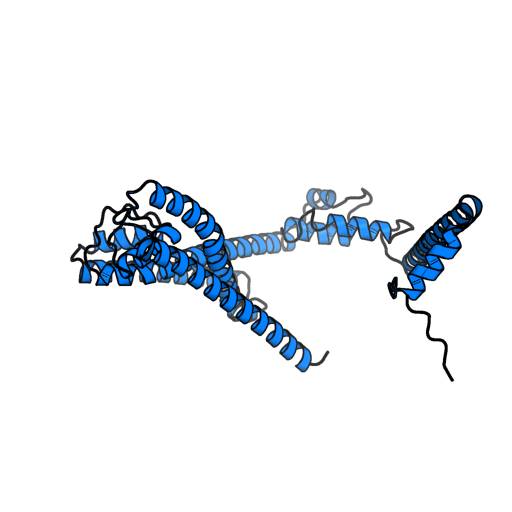A CA 1
ATOM 1087 C C . ALA A 1 134 ? 8.419 13.582 6.392 1.00 92.44 134 ALA A C 1
ATOM 1089 O O . ALA A 1 134 ? 8.047 13.794 7.544 1.00 92.44 134 ALA A O 1
ATOM 1090 N N . ALA A 1 135 ? 7.551 13.293 5.417 1.00 91.50 135 ALA A N 1
ATOM 1091 C CA . ALA A 1 135 ? 6.110 13.176 5.637 1.00 91.50 135 ALA A CA 1
ATOM 1092 C C . ALA A 1 135 ? 5.748 11.985 6.543 1.00 91.50 135 ALA A C 1
ATOM 1094 O O . ALA A 1 135 ? 4.900 12.138 7.421 1.00 91.50 135 ALA A O 1
ATOM 1095 N N . ILE A 1 136 ? 6.418 10.835 6.389 1.00 91.88 136 ILE A N 1
ATOM 1096 C CA . ILE A 1 136 ? 6.239 9.673 7.279 1.00 91.88 136 ILE A CA 1
ATOM 1097 C C . ILE A 1 136 ? 6.643 10.037 8.712 1.00 91.88 136 ILE A C 1
ATOM 1099 O O . ILE A 1 136 ? 5.863 9.841 9.646 1.00 91.88 136 ILE A O 1
ATOM 1103 N N . TRP A 1 137 ? 7.814 10.653 8.892 1.00 93.88 137 TRP A N 1
ATOM 1104 C CA . TRP A 1 137 ? 8.245 11.125 10.211 1.00 93.88 137 TRP A CA 1
ATOM 1105 C C . TRP A 1 137 ? 7.274 12.140 10.805 1.00 93.88 137 TRP A C 1
ATOM 1107 O O . TRP A 1 137 ? 6.938 12.039 11.980 1.00 93.88 137 TRP A O 1
ATOM 1117 N N . LEU A 1 138 ? 6.749 13.068 10.004 1.00 94.50 138 LEU A N 1
ATOM 1118 C CA . LEU A 1 138 ? 5.737 14.015 10.461 1.00 94.50 138 LEU A CA 1
ATOM 1119 C C . LEU A 1 138 ? 4.469 13.299 10.946 1.00 94.50 138 LEU A C 1
ATOM 1121 O O . LEU A 1 138 ? 3.953 13.638 12.008 1.00 94.50 138 LEU A O 1
ATOM 1125 N N . THR A 1 139 ? 3.985 12.281 10.226 1.00 93.44 139 THR A N 1
ATOM 1126 C CA 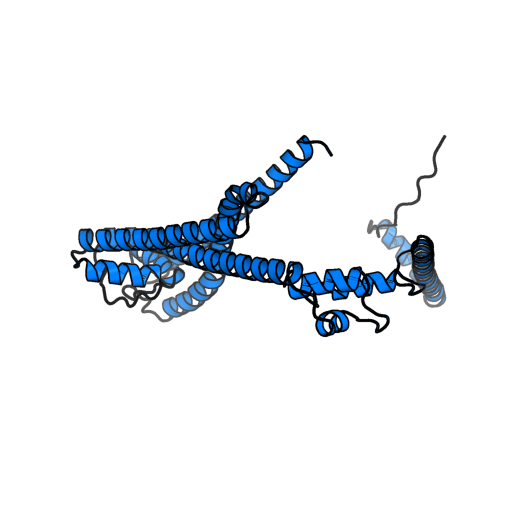. THR A 1 139 ? 2.836 11.486 10.691 1.00 93.44 139 THR A CA 1
ATOM 1127 C C . THR A 1 139 ? 3.125 10.739 11.994 1.00 93.44 139 THR A C 1
ATOM 1129 O O . THR A 1 139 ? 2.249 10.648 12.852 1.00 93.44 139 THR A O 1
ATOM 1132 N N . MET A 1 140 ? 4.351 10.256 12.201 1.00 95.31 140 MET A N 1
ATOM 1133 C CA . MET A 1 140 ? 4.755 9.623 13.463 1.00 95.31 140 MET A CA 1
ATOM 1134 C C . MET A 1 140 ? 4.817 10.638 14.607 1.00 95.31 140 MET A C 1
ATOM 1136 O O . MET A 1 140 ? 4.295 10.373 15.685 1.00 95.31 140 MET A O 1
ATOM 1140 N N . LEU A 1 141 ? 5.356 11.832 14.356 1.00 96.81 141 LEU A N 1
ATOM 1141 C CA . LEU A 1 141 ? 5.402 12.922 15.334 1.00 96.81 141 LEU A CA 1
ATOM 1142 C C . LEU A 1 141 ? 4.001 13.372 15.761 1.00 96.81 141 LEU A C 1
ATOM 1144 O O . LEU A 1 141 ? 3.769 13.589 16.946 1.00 96.81 141 LEU A O 1
ATOM 1148 N N . VAL A 1 142 ? 3.053 13.469 14.823 1.00 97.06 142 VAL A N 1
ATOM 1149 C CA . VAL A 1 142 ? 1.649 13.771 15.151 1.00 97.06 142 VAL A CA 1
ATOM 1150 C C . VAL A 1 142 ? 1.065 12.689 16.060 1.00 97.06 142 VAL A C 1
ATOM 1152 O O . VAL A 1 142 ? 0.450 13.020 17.069 1.00 97.06 142 VAL A O 1
ATOM 1155 N N . GLY A 1 143 ? 1.288 11.409 15.742 1.00 96.81 143 GLY A N 1
ATOM 1156 C CA . GLY A 1 143 ? 0.855 10.294 16.590 1.00 96.81 143 GLY A CA 1
ATOM 1157 C C . GLY A 1 143 ? 1.446 10.367 18.001 1.00 96.81 143 GLY A C 1
ATOM 1158 O O . GLY A 1 143 ? 0.707 10.257 18.976 1.00 96.81 143 GLY A O 1
ATOM 1159 N N . ALA A 1 144 ? 2.749 10.635 18.100 1.00 97.88 144 ALA A N 1
ATOM 1160 C CA . ALA A 1 144 ? 3.467 10.759 19.364 1.00 97.88 144 ALA A CA 1
ATOM 1161 C C . ALA A 1 144 ? 2.906 11.882 20.240 1.00 97.88 144 ALA A C 1
ATOM 1163 O O . ALA A 1 144 ? 2.547 11.651 21.390 1.00 97.88 144 ALA A O 1
ATOM 1164 N N . VAL A 1 145 ? 2.766 13.086 19.679 1.00 98.12 145 VAL A N 1
ATOM 1165 C CA . VAL A 1 145 ? 2.239 14.250 20.406 1.00 98.12 145 VAL A CA 1
ATOM 1166 C C . VAL A 1 145 ? 0.810 14.002 20.885 1.00 98.12 145 VAL A C 1
ATOM 1168 O O . VAL A 1 145 ? 0.482 14.359 22.014 1.00 98.12 145 VAL A O 1
ATOM 1171 N N . VAL A 1 146 ? -0.037 13.376 20.060 1.00 97.88 146 VAL A N 1
ATOM 1172 C CA . VAL A 1 146 ? -1.417 13.053 20.450 1.00 97.88 146 VAL A CA 1
ATOM 1173 C C . VAL A 1 146 ? -1.445 12.026 21.583 1.00 97.88 146 VAL A C 1
ATOM 1175 O O . VAL A 1 146 ? -2.196 12.231 22.535 1.00 97.88 146 VAL A O 1
ATOM 1178 N N . LEU A 1 147 ? -0.613 10.977 21.536 1.00 97.56 147 LEU A N 1
ATOM 1179 C CA . LEU A 1 147 ? -0.516 10.014 22.636 1.00 97.56 147 LEU A CA 1
ATOM 1180 C C . LEU A 1 147 ? -0.084 10.710 23.934 1.00 97.56 147 LEU A C 1
ATOM 1182 O O . LEU A 1 147 ? -0.769 10.579 24.944 1.00 97.56 147 LEU A O 1
ATOM 1186 N N . CYS A 1 148 ? 0.996 11.492 23.907 1.00 97.31 148 CYS A N 1
ATOM 1187 C CA . CYS A 1 148 ? 1.481 12.208 25.090 1.00 97.31 148 CYS A CA 1
ATOM 1188 C C . CYS A 1 148 ? 0.420 13.156 25.662 1.00 97.31 148 CYS A C 1
ATOM 1190 O O . CYS A 1 148 ? 0.236 13.229 26.872 1.00 97.31 148 CYS A O 1
ATOM 1192 N N . ALA A 1 149 ? -0.312 13.864 24.799 1.00 97.31 149 ALA A N 1
ATOM 1193 C CA . ALA A 1 149 ? -1.330 14.820 25.225 1.00 97.31 149 ALA A CA 1
ATOM 1194 C C . ALA A 1 149 ? -2.598 14.161 25.794 1.00 97.31 149 ALA A C 1
ATOM 1196 O O . ALA A 1 149 ? -3.263 14.763 26.636 1.00 97.31 149 ALA A O 1
ATOM 1197 N N . VAL A 1 150 ? -2.973 12.973 25.308 1.00 97.50 150 VAL A N 1
ATOM 1198 C CA . VAL A 1 150 ? -4.231 12.306 25.692 1.00 97.50 150 VAL A CA 1
ATOM 1199 C C . VAL A 1 150 ? -4.026 11.275 26.797 1.00 97.50 150 VAL A C 1
ATOM 1201 O O . VAL A 1 150 ? -4.859 11.192 27.693 1.00 97.50 150 VAL A O 1
ATOM 1204 N N . GLU A 1 151 ? -2.946 10.500 26.733 1.00 96.62 151 GLU A N 1
ATOM 1205 C CA . GLU A 1 151 ? -2.650 9.405 27.666 1.00 96.62 151 GLU A CA 1
ATOM 1206 C C . GLU A 1 151 ? -1.573 9.785 28.701 1.00 96.62 151 GLU A C 1
ATOM 1208 O O . GLU A 1 151 ? -1.413 9.089 29.697 1.00 96.62 151 GLU A O 1
ATOM 1213 N N . GLY A 1 152 ? -0.845 10.893 28.511 1.00 95.94 152 GLY A N 1
ATOM 1214 C CA . GLY A 1 152 ? 0.139 11.382 29.487 1.00 95.94 152 GLY A CA 1
ATOM 1215 C C . GLY A 1 152 ? 1.498 10.674 29.462 1.00 95.94 152 GLY A C 1
ATOM 1216 O O . GLY A 1 152 ? 2.277 10.846 30.395 1.00 95.94 152 GLY A O 1
ATOM 1217 N N . TYR A 1 153 ? 1.790 9.887 28.422 1.00 96.94 153 TYR A N 1
ATOM 1218 C CA . TYR A 1 153 ? 3.099 9.253 28.226 1.00 96.94 153 TYR A CA 1
ATOM 1219 C C . TYR A 1 153 ? 4.196 10.263 27.864 1.00 96.94 153 TYR A C 1
ATOM 1221 O O . TYR A 1 153 ? 3.928 11.308 27.263 1.00 96.94 153 TYR A O 1
ATOM 1229 N N . ASP A 1 154 ? 5.449 9.907 28.148 1.00 97.44 154 ASP A N 1
ATOM 1230 C CA . ASP A 1 154 ? 6.615 10.676 27.719 1.00 97.44 154 ASP A CA 1
ATOM 1231 C C . ASP A 1 154 ? 6.755 10.690 26.188 1.00 97.44 154 ASP A C 1
ATOM 1233 O O . ASP A 1 154 ? 6.284 9.801 25.477 1.00 97.44 154 ASP A O 1
ATOM 1237 N N . PHE A 1 155 ? 7.444 11.703 25.652 1.00 97.31 155 PHE A N 1
ATOM 1238 C CA . PHE A 1 155 ? 7.591 11.874 24.201 1.00 97.31 155 PHE A CA 1
ATOM 1239 C C . PHE A 1 155 ? 8.267 10.683 23.508 1.00 97.31 155 PHE A C 1
ATOM 1241 O O . PHE A 1 155 ? 7.903 10.335 22.384 1.00 97.31 155 PHE A O 1
ATOM 1248 N N . VAL A 1 156 ? 9.246 10.055 24.166 1.00 97.56 156 VAL A N 1
ATOM 1249 C CA . VAL A 1 156 ? 9.953 8.890 23.614 1.00 97.56 156 VAL A CA 1
ATOM 1250 C C . VAL A 1 156 ? 9.004 7.700 23.482 1.00 97.56 156 VAL A C 1
ATOM 1252 O O . VAL A 1 156 ? 8.970 7.082 22.419 1.00 97.56 156 VAL A O 1
ATOM 1255 N N . ASP A 1 157 ? 8.180 7.446 24.500 1.00 97.75 157 ASP A N 1
ATOM 1256 C CA . ASP A 1 157 ? 7.145 6.409 24.468 1.00 97.75 157 ASP A CA 1
ATOM 1257 C C . ASP A 1 157 ? 6.095 6.715 23.393 1.00 97.75 157 ASP A C 1
ATOM 1259 O O . ASP A 1 157 ? 5.713 5.836 22.623 1.00 97.75 157 ASP A O 1
ATOM 1263 N N . GLY A 1 158 ? 5.700 7.985 23.252 1.00 97.69 158 GLY A N 1
ATOM 1264 C CA . GLY A 1 158 ? 4.835 8.444 22.164 1.00 97.69 158 GLY A CA 1
ATOM 1265 C C . GLY A 1 158 ? 5.403 8.162 20.777 1.00 97.69 158 GLY A C 1
ATOM 1266 O O . GLY A 1 158 ? 4.696 7.651 19.905 1.00 97.69 158 GLY A O 1
ATOM 1267 N N . LEU A 1 159 ? 6.682 8.466 20.558 1.00 97.75 159 LEU A N 1
ATOM 1268 C CA . LEU A 1 159 ? 7.348 8.216 19.280 1.00 97.75 159 LEU A CA 1
ATOM 1269 C C . LEU A 1 159 ? 7.500 6.717 19.006 1.00 97.75 159 LEU A C 1
ATOM 1271 O O . LEU A 1 159 ? 7.286 6.275 17.876 1.00 97.75 159 LEU A O 1
ATOM 1275 N N . TYR A 1 160 ? 7.827 5.940 20.034 1.00 97.81 160 TYR A N 1
ATOM 1276 C CA . TYR A 1 160 ? 7.927 4.488 19.970 1.00 97.81 160 TYR A CA 1
ATOM 1277 C C . TYR A 1 160 ? 6.578 3.841 19.621 1.00 97.81 160 TYR A C 1
ATOM 1279 O O . TYR A 1 160 ? 6.503 3.069 18.663 1.00 97.81 160 TYR A O 1
ATOM 1287 N N . TRP A 1 161 ? 5.492 4.242 20.285 1.00 97.69 161 TRP A N 1
ATOM 1288 C CA . TRP A 1 161 ? 4.131 3.809 19.959 1.00 97.69 161 TRP A CA 1
ATOM 1289 C C . TRP A 1 161 ? 3.734 4.166 18.522 1.00 97.69 161 TRP A C 1
ATOM 1291 O O . TRP A 1 161 ? 3.209 3.332 17.776 1.00 97.69 161 TRP A O 1
ATOM 1301 N N . ALA A 1 162 ? 4.005 5.404 18.097 1.00 97.19 162 ALA A N 1
ATOM 1302 C CA . ALA A 1 162 ? 3.695 5.853 16.744 1.00 97.19 162 ALA A CA 1
ATOM 1303 C C . ALA A 1 162 ? 4.476 5.045 15.697 1.00 97.19 162 ALA A C 1
ATOM 1305 O O . ALA A 1 162 ? 3.918 4.673 14.662 1.00 97.19 162 ALA A O 1
ATOM 1306 N N . PHE A 1 163 ? 5.738 4.705 15.986 1.00 96.31 163 PHE A N 1
ATOM 1307 C CA . PHE A 1 163 ? 6.544 3.817 15.154 1.00 96.31 163 PHE A CA 1
ATOM 1308 C C . PHE A 1 163 ? 5.946 2.420 15.048 1.00 96.31 163 PHE A C 1
ATOM 1310 O O . PHE A 1 163 ? 5.705 1.959 13.931 1.00 96.31 163 PHE A O 1
ATOM 1317 N N . GLN A 1 164 ? 5.647 1.770 16.174 1.00 96.50 164 GLN A N 1
ATOM 1318 C CA . GLN A 1 164 ? 5.035 0.438 16.196 1.00 96.50 164 GLN A CA 1
ATOM 1319 C C . GLN A 1 164 ? 3.706 0.396 15.436 1.00 96.50 164 GLN A C 1
ATOM 1321 O O . GLN A 1 164 ? 3.404 -0.588 14.768 1.00 96.50 164 GLN A O 1
ATOM 1326 N N . THR A 1 165 ? 2.909 1.458 15.543 1.00 95.88 165 THR A N 1
ATOM 1327 C CA . THR A 1 165 ? 1.591 1.556 14.907 1.00 95.88 165 THR A CA 1
ATOM 1328 C C . THR A 1 165 ? 1.715 1.764 13.402 1.00 95.88 165 THR A C 1
ATOM 1330 O O . THR A 1 165 ? 1.100 1.039 12.626 1.00 95.88 165 THR A O 1
ATOM 1333 N N . CYS A 1 166 ? 2.551 2.716 12.979 1.00 94.31 166 CYS A N 1
ATOM 1334 C CA . CYS A 1 166 ? 2.784 3.030 11.569 1.00 94.31 166 CYS A CA 1
ATOM 1335 C C . CYS A 1 166 ? 3.398 1.839 10.813 1.00 94.31 166 CYS A C 1
ATOM 1337 O O . CYS A 1 166 ? 3.014 1.555 9.682 1.00 94.31 166 CYS A O 1
ATOM 1339 N N . THR A 1 167 ? 4.313 1.112 11.463 1.00 93.00 167 THR A N 1
ATOM 1340 C CA . THR A 1 167 ? 4.983 -0.082 10.913 1.00 93.00 167 THR A CA 1
ATOM 1341 C C . THR A 1 167 ? 4.232 -1.389 11.156 1.00 93.00 167 THR A C 1
ATOM 1343 O O . THR A 1 167 ? 4.758 -2.444 10.816 1.00 93.00 167 THR A O 1
ATOM 1346 N N . THR A 1 168 ? 3.032 -1.315 11.743 1.00 93.31 168 THR A N 1
ATOM 1347 C CA . THR A 1 168 ? 2.150 -2.456 12.032 1.00 93.31 168 THR A CA 1
ATOM 1348 C C . THR A 1 168 ? 2.781 -3.565 12.890 1.00 93.31 168 THR A C 1
ATOM 1350 O O . THR A 1 168 ? 2.374 -4.717 12.817 1.00 93.31 168 THR A O 1
ATOM 1353 N N . ILE A 1 169 ? 3.750 -3.215 13.743 1.00 96.12 169 ILE A N 1
ATOM 1354 C CA . ILE A 1 169 ? 4.347 -4.117 14.743 1.00 96.12 169 ILE A CA 1
ATOM 1355 C C . ILE A 1 169 ? 3.397 -4.322 15.932 1.00 96.12 169 ILE A C 1
ATOM 1357 O O . ILE A 1 169 ? 3.187 -5.450 16.362 1.00 96.12 169 ILE A O 1
ATOM 1361 N N . GLY A 1 170 ? 2.887 -3.212 16.481 1.00 95.19 170 GLY A N 1
ATOM 1362 C CA . GLY A 1 170 ? 1.897 -3.156 17.565 1.00 95.19 170 GLY A CA 1
ATOM 1363 C C . GLY A 1 170 ? 2.084 -4.131 18.734 1.00 95.19 170 GLY A C 1
ATOM 1364 O O . GLY A 1 170 ? 1.178 -4.902 19.028 1.00 95.19 170 GLY A O 1
ATOM 1365 N N . TYR A 1 171 ? 3.200 -4.052 19.469 1.00 95.81 171 TYR A N 1
ATOM 1366 C CA . TYR A 1 171 ? 3.448 -4.937 20.621 1.00 95.81 171 TYR A CA 1
ATOM 1367 C C . TYR A 1 171 ? 2.396 -4.855 21.740 1.00 95.81 171 TYR A C 1
ATOM 1369 O O . TYR A 1 171 ? 2.259 -5.809 22.504 1.00 95.81 171 TYR A O 1
ATOM 1377 N N . GLY A 1 172 ? 1.671 -3.736 21.854 1.00 95.00 172 GLY A N 1
ATOM 1378 C CA . GLY A 1 172 ? 0.621 -3.565 22.867 1.00 95.00 172 GLY A CA 1
ATOM 1379 C C . GLY A 1 172 ? 1.136 -3.307 24.284 1.00 95.00 172 GLY A C 1
ATOM 1380 O O . GLY A 1 172 ? 0.383 -3.413 25.250 1.00 95.00 172 GLY A O 1
ATOM 1381 N N . ASP A 1 173 ? 2.419 -2.978 24.417 1.00 95.12 173 ASP A N 1
ATOM 1382 C CA . ASP A 1 173 ? 3.083 -2.621 25.669 1.00 95.12 173 ASP A CA 1
ATOM 1383 C C . ASP A 1 173 ? 2.660 -1.237 26.185 1.00 95.12 173 ASP A C 1
ATOM 1385 O O . ASP A 1 173 ? 2.505 -1.047 27.394 1.00 95.12 173 ASP A O 1
ATOM 1389 N N . ILE A 1 174 ? 2.387 -0.298 25.277 1.00 95.56 174 ILE A N 1
ATOM 1390 C CA . ILE A 1 174 ? 1.769 0.993 25.595 1.00 95.56 174 ILE A CA 1
ATOM 1391 C C . ILE A 1 174 ? 0.248 0.843 25.606 1.00 95.56 174 ILE A C 1
ATOM 1393 O O . ILE A 1 174 ? -0.380 0.537 24.588 1.00 95.56 174 ILE A O 1
ATOM 1397 N N . LYS A 1 175 ? -0.353 1.067 26.777 1.00 93.44 175 LYS A N 1
ATOM 1398 C CA . LYS A 1 175 ? -1.785 0.863 26.996 1.00 93.44 175 LYS A CA 1
ATOM 1399 C C . LYS A 1 175 ? -2.576 2.099 26.598 1.00 93.44 175 LYS A C 1
ATOM 1401 O O . LYS A 1 175 ? -2.253 3.215 26.982 1.00 93.44 175 LYS A O 1
ATOM 1406 N N . ILE A 1 176 ? -3.652 1.867 25.854 1.00 93.81 176 ILE A N 1
ATOM 1407 C CA . ILE A 1 176 ? -4.580 2.911 25.427 1.00 93.81 176 ILE A CA 1
ATOM 1408 C C . ILE A 1 176 ? -5.858 2.771 26.246 1.00 93.81 176 ILE A C 1
ATOM 1410 O O . ILE A 1 176 ? -6.659 1.857 26.016 1.00 93.81 176 ILE A O 1
ATOM 1414 N N . GLU A 1 177 ? -6.063 3.673 27.198 1.00 91.00 177 GLU A N 1
ATOM 1415 C CA . GLU A 1 177 ? -7.216 3.632 28.100 1.00 91.00 177 GLU A CA 1
ATOM 1416 C C . GLU A 1 177 ? -8.313 4.596 27.643 1.00 91.00 177 GLU A C 1
ATOM 1418 O O . GLU A 1 177 ? -9.506 4.272 27.684 1.00 91.00 177 GLU A O 1
ATOM 1423 N N . HIS A 1 178 ? -7.936 5.765 27.121 1.00 94.31 178 HIS A N 1
ATOM 1424 C CA . HIS A 1 178 ? -8.891 6.817 26.815 1.00 94.31 178 HIS A CA 1
ATOM 1425 C C . HIS A 1 178 ? -9.650 6.539 25.513 1.00 94.31 178 HIS A C 1
ATOM 1427 O O . HIS A 1 178 ? -9.090 6.360 24.429 1.00 94.31 178 HIS A O 1
ATOM 1433 N N . ARG A 1 179 ? -10.986 6.638 25.577 1.00 94.56 179 ARG A N 1
ATOM 1434 C CA . ARG A 1 179 ? -11.875 6.503 24.405 1.00 94.56 179 ARG A CA 1
ATOM 1435 C C . ARG A 1 179 ? -11.506 7.453 23.259 1.00 94.56 179 ARG A C 1
ATOM 1437 O O . ARG A 1 179 ? -11.640 7.087 22.093 1.00 94.56 179 ARG A O 1
ATOM 1444 N N . ARG A 1 180 ? -11.049 8.668 23.586 1.00 95.19 180 ARG A N 1
ATOM 1445 C CA . ARG A 1 180 ? -10.603 9.665 22.597 1.00 95.19 180 ARG A CA 1
ATOM 1446 C C . ARG A 1 180 ? -9.364 9.186 21.839 1.00 95.19 180 ARG A C 1
ATOM 1448 O O . ARG A 1 180 ? -9.315 9.354 20.624 1.00 95.19 180 ARG A O 1
ATOM 1455 N N . MET A 1 181 ? -8.425 8.539 22.528 1.00 95.44 181 MET A N 1
ATOM 1456 C CA . MET A 1 181 ? -7.230 7.983 21.903 1.00 95.44 181 MET A CA 1
ATOM 1457 C C . MET A 1 181 ? -7.586 6.801 20.999 1.00 95.44 181 MET A C 1
ATOM 1459 O O . MET A 1 181 ? -7.197 6.795 19.837 1.00 95.44 181 MET A O 1
ATOM 1463 N N . LYS A 1 182 ? -8.438 5.866 21.444 1.00 95.00 182 LYS A N 1
ATOM 1464 C CA . LYS A 1 182 ? -8.918 4.765 20.577 1.00 95.00 182 LYS A CA 1
ATOM 1465 C C . LYS A 1 182 ? -9.608 5.272 19.304 1.00 95.00 182 LYS A C 1
ATOM 1467 O O . LYS A 1 182 ? -9.402 4.715 18.229 1.00 95.00 182 LYS A O 1
ATOM 1472 N N . ALA A 1 183 ? -10.392 6.350 19.402 1.00 94.56 183 ALA A N 1
ATOM 1473 C CA . ALA A 1 183 ? -11.008 6.991 18.238 1.00 94.56 183 ALA A CA 1
ATOM 1474 C C . ALA A 1 183 ? -9.970 7.587 17.272 1.00 94.56 183 ALA A C 1
ATOM 1476 O O . ALA A 1 183 ? -10.107 7.441 16.058 1.00 94.56 183 ALA A O 1
ATOM 1477 N N . PHE A 1 184 ? -8.917 8.213 17.804 1.00 95.94 184 PHE A N 1
ATOM 1478 C CA . PHE A 1 184 ? -7.790 8.686 17.003 1.00 95.94 184 PHE A CA 1
ATOM 1479 C C . PHE A 1 184 ? -7.073 7.527 16.301 1.00 95.94 184 PHE A C 1
ATOM 1481 O O . PHE A 1 184 ? -6.842 7.608 15.096 1.00 95.94 184 PHE A O 1
ATOM 1488 N N . VAL A 1 185 ? -6.800 6.425 17.009 1.00 96.00 185 VAL A N 1
ATOM 1489 C CA . VAL A 1 185 ? -6.136 5.236 16.450 1.00 96.00 185 VAL A CA 1
ATOM 1490 C C . VAL A 1 185 ? -6.874 4.670 15.246 1.00 96.00 185 VAL A C 1
ATOM 1492 O O . VAL A 1 185 ? -6.223 4.319 14.268 1.00 96.00 185 VAL A O 1
ATOM 1495 N N . ILE A 1 186 ? -8.210 4.625 15.269 1.00 93.50 186 ILE A N 1
ATOM 1496 C CA . ILE A 1 186 ? -9.001 4.119 14.135 1.00 93.50 186 ILE A CA 1
ATOM 1497 C C . ILE A 1 186 ? -8.636 4.854 12.836 1.00 93.50 186 ILE A C 1
ATOM 1499 O O . ILE A 1 186 ? -8.441 4.229 11.799 1.00 93.50 186 ILE A O 1
ATOM 1503 N N . ILE A 1 187 ? -8.516 6.180 12.886 1.00 93.00 187 ILE A N 1
ATOM 1504 C CA . ILE A 1 187 ? -8.178 6.991 11.708 1.00 93.00 187 ILE A CA 1
ATOM 1505 C C . ILE A 1 187 ? -6.673 6.920 11.433 1.00 93.00 187 ILE A C 1
ATOM 1507 O O . ILE A 1 187 ? -6.243 6.744 10.293 1.00 93.00 187 ILE A O 1
ATOM 1511 N N . TYR A 1 188 ? -5.871 7.050 12.487 1.00 95.06 188 TYR A N 1
ATOM 1512 C CA . TYR A 1 188 ? -4.420 7.095 12.409 1.00 95.06 188 TYR A CA 1
ATOM 1513 C C . TYR A 1 188 ? -3.825 5.814 11.820 1.00 95.06 188 TYR A C 1
ATOM 1515 O O . TYR A 1 188 ? -2.949 5.903 10.962 1.00 95.06 188 TYR A O 1
ATOM 1523 N N . ALA A 1 189 ? -4.317 4.638 12.220 1.00 92.62 189 ALA A N 1
ATOM 1524 C CA . ALA A 1 189 ? -3.839 3.348 11.728 1.00 92.62 189 ALA A CA 1
ATOM 1525 C C . ALA A 1 189 ? -4.008 3.236 10.205 1.00 92.62 189 ALA A C 1
ATOM 1527 O O . ALA A 1 189 ? -3.034 2.998 9.503 1.00 92.62 189 ALA A O 1
ATOM 1528 N N . PHE A 1 190 ? -5.196 3.528 9.660 1.00 88.19 190 PHE A N 1
ATOM 1529 C CA . PHE A 1 190 ? -5.390 3.517 8.204 1.00 88.19 190 PHE A CA 1
ATOM 1530 C C . PHE A 1 190 ? -4.517 4.552 7.485 1.00 88.19 190 PHE A C 1
ATOM 1532 O O . PHE A 1 190 ? -3.862 4.223 6.498 1.00 88.19 190 PHE A O 1
ATOM 1539 N N . CYS A 1 191 ? -4.489 5.798 7.968 1.00 89.31 191 CYS A N 1
ATOM 1540 C CA . CYS A 1 191 ? -3.726 6.871 7.328 1.00 89.31 191 CYS A CA 1
ATOM 1541 C C . CYS A 1 191 ? -2.217 6.589 7.316 1.00 89.31 191 CYS A C 1
ATOM 1543 O O . CYS A 1 191 ? -1.566 6.781 6.288 1.00 89.31 191 CYS A O 1
ATOM 1545 N N . SER A 1 192 ? -1.667 6.130 8.442 1.00 90.75 192 SER A N 1
ATOM 1546 C CA . SER A 1 192 ? -0.242 5.816 8.573 1.00 90.75 192 SER A CA 1
ATOM 1547 C C . SER A 1 192 ? 0.148 4.588 7.750 1.00 90.75 192 SER A C 1
ATOM 1549 O O . SER A 1 192 ? 1.115 4.670 6.994 1.00 90.75 192 SER A O 1
ATOM 1551 N N . SER A 1 193 ? -0.643 3.508 7.778 1.00 85.00 193 SER A N 1
ATOM 1552 C CA . SER A 1 193 ? -0.388 2.321 6.953 1.00 85.00 193 SER A CA 1
ATOM 1553 C C . SER A 1 193 ? -0.450 2.635 5.453 1.00 85.00 193 SER A C 1
ATOM 1555 O O . SER A 1 193 ? 0.473 2.277 4.725 1.00 85.00 193 SER A O 1
ATOM 1557 N N . ILE A 1 194 ? -1.468 3.370 4.977 1.00 85.94 194 ILE A N 1
ATOM 1558 C CA . ILE A 1 194 ? -1.558 3.790 3.562 1.00 85.94 194 ILE A CA 1
ATOM 1559 C C . ILE A 1 194 ? -0.352 4.660 3.179 1.00 85.94 194 ILE A C 1
ATOM 1561 O O . ILE A 1 194 ? 0.229 4.477 2.106 1.00 85.94 194 ILE A O 1
ATOM 1565 N N . GLY A 1 195 ? 0.037 5.596 4.049 1.00 87.12 195 GLY A N 1
ATOM 1566 C CA . GLY A 1 195 ? 1.191 6.467 3.835 1.00 87.12 195 GLY A CA 1
ATOM 1567 C C . GLY A 1 195 ? 2.503 5.691 3.716 1.00 87.12 195 GLY A C 1
ATOM 1568 O O . GLY A 1 195 ? 3.269 5.922 2.777 1.00 87.12 195 GLY A O 1
ATOM 1569 N N . LEU A 1 196 ? 2.740 4.734 4.617 1.00 87.94 196 LEU A N 1
ATOM 1570 C CA . LEU A 1 196 ? 3.934 3.891 4.606 1.00 87.94 196 LEU A CA 1
ATOM 1571 C C . LEU A 1 196 ? 3.974 2.980 3.371 1.00 87.94 196 LEU A C 1
ATOM 1573 O O . LEU A 1 196 ? 4.990 2.939 2.676 1.00 87.94 196 LEU A O 1
ATOM 1577 N N . THR A 1 197 ? 2.869 2.300 3.044 1.00 85.56 197 THR A N 1
ATOM 1578 C CA . THR A 1 197 ? 2.776 1.453 1.842 1.00 85.56 197 THR A CA 1
ATOM 1579 C C . THR A 1 197 ? 3.016 2.263 0.570 1.00 85.56 197 THR A C 1
ATOM 1581 O O . THR A 1 197 ? 3.765 1.827 -0.306 1.00 85.56 197 THR A O 1
ATOM 1584 N N . TYR A 1 198 ? 2.443 3.466 0.474 1.00 86.88 198 TYR A N 1
ATOM 1585 C CA . TYR A 1 198 ? 2.677 4.366 -0.653 1.00 86.88 198 TYR A CA 1
ATOM 1586 C C . TYR A 1 198 ? 4.152 4.769 -0.775 1.00 86.88 198 TYR A C 1
ATOM 1588 O O . TYR A 1 198 ? 4.703 4.746 -1.877 1.00 86.88 198 TYR A O 1
ATOM 1596 N N . ALA A 1 199 ? 4.807 5.105 0.340 1.00 87.19 199 ALA A N 1
ATOM 1597 C CA . ALA A 1 199 ? 6.222 5.459 0.339 1.00 87.19 199 ALA A CA 1
ATOM 1598 C C . ALA A 1 199 ? 7.103 4.295 -0.132 1.00 87.19 199 ALA A C 1
ATOM 1600 O O . ALA A 1 199 ? 7.944 4.492 -1.006 1.00 87.19 199 ALA A O 1
ATOM 1601 N N . ILE A 1 200 ? 6.863 3.076 0.366 1.00 85.50 200 ILE A N 1
ATOM 1602 C CA . ILE A 1 200 ? 7.590 1.873 -0.070 1.00 85.50 200 ILE A CA 1
ATOM 1603 C C . ILE A 1 200 ? 7.382 1.636 -1.570 1.00 85.50 200 ILE A C 1
ATOM 1605 O O . ILE A 1 200 ? 8.355 1.487 -2.311 1.00 85.50 200 ILE A O 1
ATOM 1609 N N . ALA A 1 201 ? 6.132 1.658 -2.044 1.00 84.69 201 ALA A N 1
ATOM 1610 C CA . ALA A 1 201 ? 5.820 1.475 -3.462 1.00 84.69 201 ALA A CA 1
ATOM 1611 C C . ALA A 1 201 ? 6.523 2.524 -4.339 1.00 84.69 201 ALA A C 1
ATOM 1613 O O . ALA A 1 201 ? 7.057 2.207 -5.406 1.00 84.69 201 ALA A O 1
ATOM 1614 N N . ARG A 1 202 ? 6.576 3.777 -3.870 1.00 85.44 202 ARG A N 1
ATOM 1615 C CA . ARG A 1 202 ? 7.237 4.866 -4.584 1.00 85.44 202 ARG A CA 1
ATOM 1616 C C . ARG A 1 202 ? 8.754 4.700 -4.630 1.00 85.44 202 ARG A C 1
ATOM 1618 O O . ARG A 1 202 ? 9.318 4.832 -5.715 1.00 85.44 202 ARG A O 1
ATOM 1625 N N . MET A 1 203 ? 9.385 4.350 -3.512 1.00 84.19 203 MET A N 1
ATOM 1626 C CA . MET A 1 203 ? 10.825 4.082 -3.441 1.00 84.19 203 MET A CA 1
ATOM 1627 C C . MET A 1 203 ? 11.227 2.949 -4.391 1.00 84.19 203 MET A C 1
ATOM 1629 O O . MET A 1 203 ? 12.183 3.097 -5.155 1.00 84.19 203 MET A O 1
ATOM 1633 N N . VAL A 1 204 ? 10.463 1.849 -4.408 1.00 85.62 204 VAL A N 1
ATOM 1634 C CA . VAL A 1 204 ? 10.688 0.713 -5.321 1.00 85.62 204 VAL A CA 1
ATOM 1635 C C . VAL A 1 204 ? 10.541 1.141 -6.784 1.00 85.62 204 VAL A C 1
ATOM 1637 O O . VAL A 1 204 ? 11.390 0.801 -7.614 1.00 85.62 204 VAL A O 1
ATOM 1640 N N . GLY A 1 205 ? 9.510 1.928 -7.107 1.00 83.88 205 GLY A N 1
ATOM 1641 C CA . GLY A 1 205 ? 9.301 2.466 -8.454 1.00 83.88 205 GLY A CA 1
ATOM 1642 C C . GLY A 1 205 ? 10.446 3.377 -8.907 1.00 83.88 205 GLY A C 1
ATOM 1643 O O . GLY A 1 205 ? 11.026 3.166 -9.970 1.00 83.88 205 GLY A O 1
ATOM 1644 N N . THR A 1 206 ? 10.844 4.338 -8.069 1.00 83.56 206 THR A N 1
ATOM 1645 C CA . THR A 1 206 ? 11.955 5.257 -8.352 1.00 83.56 206 THR A CA 1
ATOM 1646 C C . THR A 1 206 ? 13.282 4.506 -8.518 1.00 83.56 206 THR A C 1
ATOM 1648 O O . THR A 1 206 ? 14.023 4.778 -9.464 1.00 83.56 206 THR A O 1
ATOM 1651 N N . ALA A 1 207 ? 13.590 3.541 -7.645 1.00 83.44 207 ALA A N 1
ATOM 1652 C CA . ALA A 1 207 ? 14.803 2.728 -7.749 1.00 83.44 207 ALA A CA 1
ATOM 1653 C C . ALA A 1 207 ? 14.833 1.918 -9.055 1.00 83.44 207 ALA A C 1
ATOM 1655 O O . ALA A 1 207 ? 15.858 1.877 -9.744 1.00 83.44 207 ALA A O 1
ATOM 1656 N N . SER A 1 208 ? 13.693 1.333 -9.431 1.00 83.94 208 SER A N 1
ATOM 1657 C CA . SER A 1 208 ? 13.530 0.607 -10.694 1.00 83.94 208 SER A CA 1
ATOM 1658 C C . SER A 1 208 ? 13.753 1.520 -11.904 1.00 83.94 208 SER A C 1
ATOM 1660 O O . SER A 1 208 ? 14.500 1.160 -12.817 1.00 83.94 208 SER A O 1
ATOM 1662 N N . ASP A 1 209 ? 13.191 2.730 -11.890 1.00 81.56 209 ASP A N 1
ATOM 1663 C CA . ASP A 1 209 ? 13.351 3.730 -12.954 1.00 81.56 209 ASP A CA 1
ATOM 1664 C C . ASP A 1 209 ? 14.801 4.205 -13.108 1.00 81.56 209 ASP A C 1
ATOM 1666 O O . ASP A 1 209 ? 15.311 4.328 -14.229 1.00 81.56 209 ASP A O 1
ATOM 1670 N N . VAL A 1 210 ? 15.482 4.480 -11.989 1.00 80.62 210 VAL A N 1
ATOM 1671 C CA . VAL A 1 210 ? 16.888 4.909 -11.986 1.00 80.62 210 VAL A CA 1
ATOM 1672 C C . VAL A 1 210 ? 17.780 3.789 -12.509 1.00 80.62 210 VAL A C 1
ATOM 1674 O O . VAL A 1 210 ? 18.601 4.036 -13.395 1.00 80.62 210 VAL A O 1
ATOM 1677 N N . SER A 1 211 ? 17.596 2.552 -12.038 1.00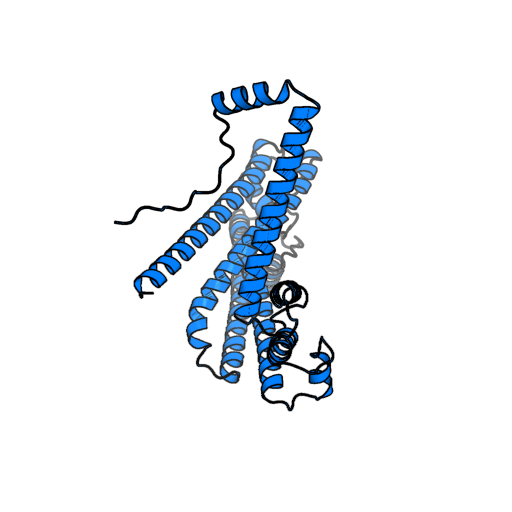 83.19 211 SER A N 1
ATOM 1678 C CA . SER A 1 211 ? 18.359 1.396 -12.523 1.00 83.19 211 SER A CA 1
ATOM 1679 C C . SER A 1 211 ? 18.145 1.152 -14.019 1.00 83.19 211 SER A C 1
ATOM 1681 O O . SER A 1 211 ? 19.119 0.947 -14.745 1.00 83.19 211 SER A O 1
ATOM 1683 N N . ARG A 1 212 ? 16.904 1.241 -14.515 1.00 80.06 212 ARG A N 1
ATOM 1684 C CA . ARG A 1 212 ? 16.590 1.133 -15.954 1.00 80.06 212 ARG A CA 1
ATOM 1685 C C . ARG A 1 212 ? 17.265 2.230 -16.772 1.00 80.06 212 ARG A C 1
ATOM 1687 O O . ARG A 1 212 ? 17.886 1.955 -17.797 1.00 80.06 212 ARG A O 1
ATOM 1694 N N . SER A 1 213 ? 17.200 3.470 -16.298 1.00 79.50 213 SER A N 1
ATOM 1695 C CA . SER A 1 213 ? 17.800 4.622 -16.981 1.00 79.50 213 SER A CA 1
ATOM 1696 C C . SER A 1 213 ? 19.329 4.543 -17.027 1.00 79.50 213 SER A C 1
ATOM 1698 O O . SER A 1 213 ? 19.929 4.863 -18.053 1.00 79.50 213 SER A O 1
ATOM 1700 N N . ARG A 1 214 ? 19.969 4.057 -15.953 1.00 80.62 214 ARG A N 1
ATOM 1701 C CA . ARG A 1 214 ? 21.418 3.798 -15.924 1.00 80.62 214 ARG A CA 1
ATOM 1702 C C . ARG A 1 214 ? 21.820 2.734 -16.942 1.00 80.62 214 ARG A C 1
ATOM 1704 O O . ARG A 1 214 ? 22.759 2.971 -17.694 1.00 80.62 214 ARG A O 1
ATOM 1711 N N . ARG A 1 215 ? 21.085 1.615 -17.030 1.00 81.00 215 ARG A N 1
ATOM 1712 C CA . ARG A 1 215 ? 21.320 0.577 -18.055 1.00 81.00 215 ARG A CA 1
ATOM 1713 C C . ARG A 1 215 ? 21.169 1.138 -19.466 1.00 81.00 215 ARG A C 1
ATOM 1715 O O . ARG A 1 215 ? 22.034 0.905 -20.297 1.00 81.00 215 ARG A O 1
ATOM 1722 N N . LYS A 1 216 ? 20.131 1.942 -19.720 1.00 82.19 216 LYS A N 1
ATOM 1723 C CA . LYS A 1 216 ? 19.929 2.603 -21.019 1.00 82.19 216 LYS A CA 1
ATOM 1724 C C . LYS A 1 216 ? 21.096 3.505 -21.404 1.00 82.19 216 LYS A C 1
ATOM 1726 O O . LYS A 1 216 ? 21.605 3.390 -22.513 1.00 82.19 216 LYS A O 1
ATOM 1731 N N . ASN A 1 217 ? 21.539 4.373 -20.500 1.00 79.94 217 ASN A N 1
ATOM 1732 C CA . ASN A 1 217 ? 22.668 5.262 -20.775 1.00 79.94 217 ASN A CA 1
ATOM 1733 C C . ASN A 1 217 ? 23.986 4.488 -20.931 1.00 79.94 217 ASN A C 1
ATOM 1735 O O . ASN A 1 217 ? 24.805 4.864 -21.763 1.00 79.94 217 ASN A O 1
ATOM 1739 N N . ALA A 1 218 ? 24.174 3.397 -20.181 1.00 80.50 218 ALA A N 1
ATOM 1740 C CA . ALA A 1 218 ? 25.326 2.515 -20.340 1.00 80.50 218 ALA A CA 1
ATOM 1741 C C . ALA A 1 218 ? 25.323 1.820 -21.709 1.00 80.50 218 ALA A C 1
ATOM 1743 O O . ALA A 1 218 ? 26.342 1.841 -22.383 1.00 80.50 218 ALA A O 1
ATOM 1744 N N . LEU A 1 219 ? 24.187 1.280 -22.163 1.00 80.44 219 LEU A N 1
ATOM 1745 C CA . LEU A 1 219 ? 24.075 0.632 -23.477 1.00 80.44 219 LEU A CA 1
ATOM 1746 C C . LEU A 1 219 ? 24.270 1.610 -24.640 1.00 80.44 219 LEU A C 1
ATOM 1748 O O . LEU A 1 219 ? 24.902 1.261 -25.628 1.00 80.44 219 LEU A O 1
ATOM 1752 N N . LEU A 1 220 ? 23.745 2.834 -24.527 1.00 78.69 220 LEU A N 1
ATOM 1753 C CA . LEU A 1 220 ? 23.891 3.855 -25.572 1.00 78.69 220 LEU A CA 1
ATOM 1754 C C . LEU A 1 220 ? 25.293 4.481 -25.610 1.00 78.69 220 LEU A C 1
ATOM 1756 O O . LEU A 1 220 ? 25.702 4.984 -26.652 1.00 78.69 220 LEU A O 1
ATOM 1760 N N . GLY A 1 221 ? 25.998 4.507 -24.476 1.00 71.06 221 GLY A N 1
ATOM 1761 C CA . GLY A 1 221 ? 27.325 5.116 -24.352 1.00 71.06 221 GLY A CA 1
ATOM 1762 C C . GLY A 1 221 ? 28.494 4.133 -24.442 1.00 71.06 221 GLY A C 1
ATOM 1763 O O . GLY A 1 221 ? 29.621 4.557 -24.697 1.00 71.06 221 GLY A O 1
ATOM 1764 N N . ALA A 1 222 ? 28.261 2.840 -24.219 1.00 73.38 222 ALA A N 1
ATOM 1765 C CA . ALA A 1 222 ? 29.286 1.811 -24.320 1.00 73.38 222 ALA A CA 1
ATOM 1766 C C . ALA A 1 222 ? 29.433 1.318 -25.762 1.00 73.38 222 ALA A C 1
ATOM 1768 O O . ALA A 1 222 ? 28.470 1.250 -26.524 1.00 73.38 222 ALA A O 1
ATOM 1769 N N . LYS A 1 223 ? 30.649 0.897 -26.124 1.00 73.38 223 LYS A N 1
ATOM 1770 C CA . LYS A 1 223 ? 30.816 0.011 -27.278 1.00 73.38 223 LYS A CA 1
ATOM 1771 C C . LYS A 1 223 ? 30.108 -1.294 -26.929 1.00 73.38 223 LYS A C 1
ATOM 1773 O O . LYS A 1 223 ? 30.460 -1.905 -25.921 1.00 73.38 223 LYS A O 1
ATOM 1778 N N . LEU A 1 224 ? 29.101 -1.680 -27.712 1.00 77.88 224 LEU A N 1
ATOM 1779 C CA . LEU A 1 224 ? 28.450 -2.965 -27.502 1.00 77.88 224 LEU A CA 1
ATOM 1780 C C . LEU A 1 224 ? 29.490 -4.070 -27.665 1.00 77.88 224 LEU A C 1
ATOM 1782 O O . LEU A 1 224 ? 30.204 -4.118 -28.668 1.00 77.88 224 LEU A O 1
ATOM 1786 N N . ASP A 1 225 ? 29.573 -4.920 -26.649 1.00 81.69 225 ASP A N 1
ATOM 1787 C CA . ASP A 1 225 ? 30.427 -6.092 -26.682 1.00 81.69 225 ASP A CA 1
ATOM 1788 C C . ASP A 1 225 ? 29.960 -7.027 -27.801 1.00 81.69 225 ASP A C 1
ATOM 1790 O O . ASP A 1 225 ? 28.765 -7.266 -27.992 1.00 81.69 225 ASP A O 1
ATOM 1794 N N . HIS A 1 226 ? 30.915 -7.550 -28.552 1.00 81.94 226 HIS A N 1
ATOM 1795 C CA . HIS A 1 226 ? 30.643 -8.435 -29.670 1.00 81.94 226 HIS A CA 1
ATOM 1796 C C . HIS A 1 226 ? 29.986 -9.743 -29.205 1.00 81.94 226 HIS A C 1
ATOM 1798 O O . HIS A 1 226 ? 29.096 -10.262 -29.878 1.00 81.94 226 HIS A O 1
ATOM 1804 N N . ASP A 1 227 ? 30.356 -10.230 -28.017 1.00 84.44 227 ASP A N 1
ATOM 1805 C CA . ASP A 1 227 ? 29.744 -11.419 -27.419 1.00 84.44 227 ASP A CA 1
ATOM 1806 C C . ASP A 1 227 ? 28.301 -11.168 -26.976 1.00 84.44 227 ASP A C 1
ATOM 1808 O O . ASP A 1 227 ? 27.479 -12.081 -27.010 1.00 84.44 227 ASP A O 1
ATOM 1812 N N . LEU A 1 228 ? 27.964 -9.932 -26.594 1.00 82.69 228 LEU A N 1
ATOM 1813 C CA . LEU A 1 228 ? 26.587 -9.553 -26.291 1.00 82.69 228 LEU A CA 1
ATOM 1814 C C . LEU A 1 228 ? 25.736 -9.559 -27.558 1.00 82.69 228 LEU A C 1
ATOM 1816 O O . LEU A 1 228 ? 24.637 -10.098 -27.529 1.00 82.69 228 LEU A O 1
ATOM 1820 N N . ILE A 1 229 ? 26.250 -8.985 -28.651 1.00 85.38 229 ILE A N 1
ATOM 1821 C CA . ILE A 1 229 ? 25.556 -8.947 -29.943 1.00 85.38 229 ILE A CA 1
ATOM 1822 C C . ILE A 1 229 ? 25.310 -10.374 -30.431 1.00 85.38 229 ILE A C 1
ATOM 1824 O O . ILE A 1 229 ? 24.170 -10.725 -30.692 1.00 85.38 229 ILE A O 1
ATOM 1828 N N . ARG A 1 230 ? 26.328 -11.241 -30.441 1.00 85.81 230 ARG A N 1
ATOM 1829 C CA . ARG A 1 230 ? 26.171 -12.646 -30.858 1.00 85.81 230 ARG A CA 1
ATOM 1830 C C . ARG A 1 230 ? 25.125 -13.434 -30.071 1.00 85.81 230 ARG A C 1
ATOM 1832 O O . ARG A 1 230 ? 24.567 -14.373 -30.607 1.00 85.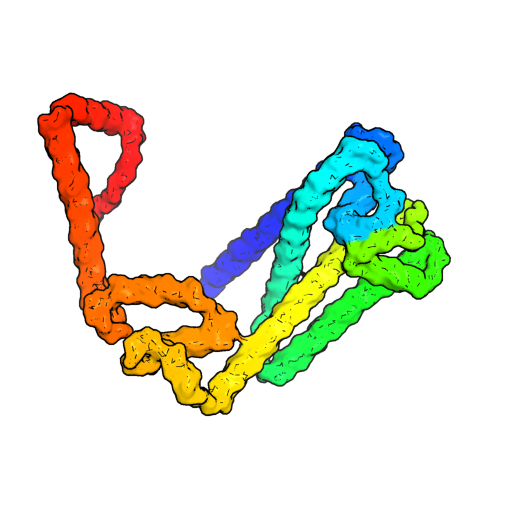81 230 ARG A O 1
ATOM 1839 N N . ARG A 1 231 ? 24.861 -13.083 -28.810 1.00 86.19 231 ARG A N 1
ATOM 1840 C CA . ARG A 1 231 ? 23.819 -13.747 -28.004 1.00 86.19 231 ARG A CA 1
ATOM 1841 C C . ARG A 1 231 ? 22.396 -13.334 -28.383 1.00 86.19 231 ARG A C 1
ATOM 1843 O O . ARG A 1 231 ? 21.460 -13.924 -27.856 1.00 86.19 231 ARG A O 1
ATOM 1850 N N . LEU A 1 232 ? 22.234 -12.295 -29.200 1.00 87.25 232 LEU A N 1
ATOM 1851 C CA . LEU A 1 232 ? 20.928 -11.842 -29.686 1.00 87.25 232 LEU A CA 1
ATOM 1852 C C . LEU A 1 232 ? 20.484 -12.583 -30.948 1.00 87.25 232 LEU A C 1
ATOM 1854 O O . LEU A 1 232 ? 19.302 -12.535 -31.259 1.00 87.25 232 LEU A O 1
ATOM 1858 N N . ASP A 1 233 ? 21.429 -13.223 -31.634 1.00 88.00 233 ASP A N 1
ATOM 1859 C CA . ASP A 1 233 ? 21.222 -14.009 -32.846 1.00 88.00 233 ASP A CA 1
ATOM 1860 C C . ASP A 1 233 ? 20.475 -15.299 -32.492 1.00 88.00 233 ASP A C 1
ATOM 1862 O O . ASP A 1 233 ? 20.990 -16.136 -31.738 1.00 88.00 233 ASP A O 1
ATOM 1866 N N . ARG A 1 234 ? 19.232 -15.421 -32.957 1.00 81.25 234 ARG A N 1
ATOM 1867 C CA . ARG A 1 234 ? 18.343 -16.530 -32.603 1.00 81.25 234 ARG A CA 1
ATOM 1868 C C . ARG A 1 234 ? 18.353 -17.621 -33.666 1.00 81.25 234 ARG A C 1
ATOM 1870 O O . ARG A 1 234 ? 18.224 -18.794 -33.312 1.00 81.25 234 ARG A O 1
ATOM 1877 N N . ASP A 1 235 ? 18.499 -17.246 -34.932 1.00 79.62 235 ASP A N 1
ATOM 1878 C CA . ASP A 1 235 ? 18.470 -18.151 -36.084 1.00 79.62 235 ASP A CA 1
ATOM 1879 C C . ASP A 1 235 ? 19.871 -18.598 -36.549 1.00 79.62 235 ASP A C 1
ATOM 1881 O O . ASP A 1 235 ? 20.002 -19.562 -37.308 1.00 79.62 235 ASP A O 1
ATOM 1885 N N . GLY A 1 236 ? 20.930 -17.960 -36.042 1.00 81.94 236 GLY A N 1
ATOM 1886 C CA . GLY A 1 236 ? 22.319 -18.255 -36.385 1.00 81.94 236 GLY A CA 1
ATOM 1887 C C . GLY A 1 236 ? 22.766 -17.656 -37.721 1.00 81.94 236 GLY A C 1
ATOM 1888 O O . GLY A 1 236 ? 23.844 -18.015 -38.210 1.00 81.94 236 GLY A O 1
ATOM 1889 N N . LEU A 1 237 ? 21.960 -16.781 -38.331 1.00 83.06 237 LEU A N 1
ATOM 1890 C CA . LEU A 1 237 ? 22.257 -16.083 -39.588 1.00 83.06 237 LEU A CA 1
ATOM 1891 C C . LEU A 1 237 ? 22.868 -14.694 -39.354 1.00 83.06 237 LEU A C 1
ATOM 1893 O O . LEU A 1 237 ? 23.314 -14.038 -40.303 1.00 83.06 237 LEU A O 1
ATOM 1897 N N . GLY A 1 238 ? 22.983 -14.288 -38.091 1.00 83.56 238 GLY A N 1
ATOM 1898 C CA . GLY A 1 238 ? 23.510 -13.004 -37.663 1.00 83.56 238 GLY A CA 1
ATOM 1899 C C . GLY A 1 238 ? 22.399 -12.045 -37.255 1.00 83.56 238 GLY A C 1
ATOM 1900 O O . GLY A 1 238 ? 21.289 -12.095 -37.755 1.00 83.56 238 GLY A O 1
ATOM 1901 N N . VAL A 1 239 ? 22.741 -11.110 -36.367 1.00 87.56 239 VAL A N 1
ATOM 1902 C CA . VAL A 1 239 ? 21.740 -10.276 -35.693 1.00 87.56 239 VAL A CA 1
ATOM 1903 C C . VAL A 1 239 ? 21.063 -9.295 -36.643 1.00 87.56 239 VAL A C 1
ATOM 1905 O O . VAL A 1 239 ? 21.688 -8.327 -37.103 1.00 87.56 239 VAL A O 1
ATOM 1908 N N . ASP A 1 240 ? 19.766 -9.480 -36.858 1.00 87.00 240 ASP A N 1
ATOM 1909 C CA . ASP A 1 240 ? 18.958 -8.543 -37.626 1.00 87.00 240 ASP A CA 1
ATOM 1910 C C . ASP A 1 240 ? 18.500 -7.327 -36.790 1.00 87.00 240 ASP A C 1
ATOM 1912 O O . ASP A 1 240 ? 18.791 -7.163 -35.599 1.00 87.00 240 ASP A O 1
ATOM 1916 N N . ARG A 1 241 ? 17.776 -6.395 -37.421 1.00 85.94 241 ARG A N 1
ATOM 1917 C CA . ARG A 1 241 ? 17.303 -5.187 -36.727 1.00 85.94 241 ARG A CA 1
ATOM 1918 C C . ARG A 1 241 ? 16.266 -5.499 -35.641 1.00 85.94 241 ARG A C 1
ATOM 1920 O O . ARG A 1 241 ? 16.232 -4.782 -34.638 1.00 85.94 241 ARG A O 1
ATOM 1927 N N . ALA A 1 242 ? 15.397 -6.479 -35.857 1.00 83.88 242 ALA A N 1
ATOM 1928 C CA . ALA A 1 242 ? 14.353 -6.862 -34.918 1.00 83.88 242 ALA A CA 1
ATOM 1929 C C . ALA A 1 242 ? 14.960 -7.576 -33.707 1.00 83.88 242 ALA A C 1
ATOM 1931 O O . ALA A 1 242 ? 14.712 -7.149 -32.580 1.00 83.88 242 ALA A O 1
ATOM 1932 N N . GLU A 1 243 ? 15.831 -8.557 -33.925 1.00 88.25 243 GLU A N 1
ATOM 1933 C CA . GLU A 1 243 ? 16.611 -9.254 -32.904 1.00 88.25 243 GLU A CA 1
ATOM 1934 C C . GLU A 1 243 ? 17.463 -8.286 -32.092 1.00 88.25 243 GLU A C 1
ATOM 1936 O O . GLU A 1 243 ? 17.450 -8.319 -30.859 1.00 88.25 243 GLU A O 1
ATOM 1941 N N . PHE A 1 244 ? 18.135 -7.342 -32.759 1.00 88.75 244 PHE A N 1
ATOM 1942 C CA . PHE A 1 244 ? 18.901 -6.311 -32.072 1.00 88.75 244 PHE A CA 1
ATOM 1943 C C . PHE A 1 244 ? 18.006 -5.463 -31.165 1.00 88.75 244 PHE A C 1
ATOM 1945 O O . PHE A 1 244 ? 18.313 -5.263 -29.990 1.00 88.75 244 PHE A O 1
ATOM 1952 N N . VAL A 1 245 ? 16.884 -4.952 -31.682 1.00 88.62 245 VAL A N 1
ATOM 1953 C CA . VAL A 1 245 ? 15.988 -4.079 -30.911 1.00 88.62 245 VAL A CA 1
ATOM 1954 C C . VAL A 1 245 ? 15.312 -4.847 -29.777 1.00 88.62 245 VAL A C 1
ATOM 1956 O O . VAL A 1 245 ? 15.331 -4.367 -28.644 1.00 88.62 245 VAL A O 1
ATOM 1959 N N . VAL A 1 246 ? 14.762 -6.035 -30.033 1.00 88.62 246 VAL A N 1
ATOM 1960 C CA . VAL A 1 246 ? 14.130 -6.883 -29.009 1.00 88.62 246 VAL A CA 1
ATOM 1961 C C . VAL A 1 246 ? 15.158 -7.307 -27.966 1.00 88.62 246 VAL A C 1
ATOM 1963 O O . VAL A 1 246 ? 14.891 -7.194 -26.772 1.00 88.62 246 VAL A O 1
ATOM 1966 N N . GLY A 1 247 ? 16.364 -7.684 -28.384 1.00 88.06 247 GLY A N 1
ATOM 1967 C CA . GLY A 1 247 ? 17.492 -7.974 -27.507 1.00 88.06 247 GLY A CA 1
ATOM 1968 C C . GLY A 1 247 ? 17.852 -6.803 -26.595 1.00 88.06 247 GLY A C 1
ATOM 1969 O O . GLY A 1 247 ? 17.948 -6.958 -25.376 1.00 88.06 247 GLY A O 1
ATOM 1970 N N . MET A 1 248 ? 17.963 -5.594 -27.150 1.00 87.81 248 MET A N 1
ATOM 1971 C CA . MET A 1 248 ? 18.193 -4.381 -26.360 1.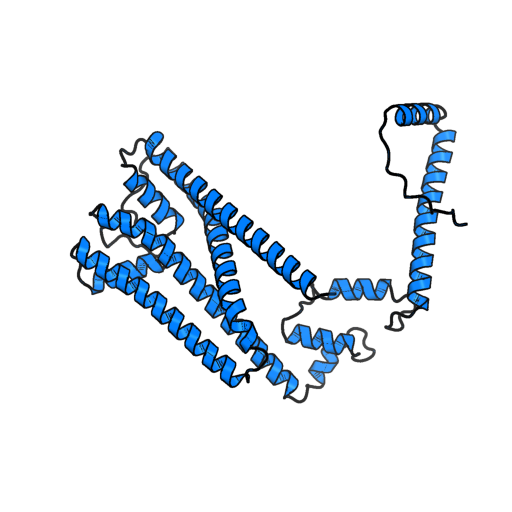00 87.81 248 MET A CA 1
ATOM 1972 C C . MET A 1 248 ? 17.038 -4.098 -25.390 1.00 87.81 248 MET A C 1
ATOM 1974 O O . MET A 1 248 ? 17.279 -3.749 -24.233 1.00 87.81 248 MET A O 1
ATOM 1978 N N . LEU A 1 249 ? 15.782 -4.275 -25.812 1.00 88.12 249 LEU A N 1
ATOM 1979 C CA . LEU A 1 249 ? 14.606 -4.111 -24.948 1.00 88.12 249 LEU A CA 1
ATOM 1980 C C . LEU A 1 249 ? 14.564 -5.156 -23.819 1.00 88.12 249 LEU A C 1
ATOM 1982 O O . LEU A 1 249 ? 14.203 -4.809 -22.689 1.00 88.12 249 LEU A O 1
ATOM 1986 N N . ARG A 1 250 ? 15.005 -6.392 -24.087 1.00 86.94 250 ARG A N 1
ATOM 1987 C CA . ARG A 1 250 ? 15.175 -7.455 -23.084 1.00 86.94 250 ARG A CA 1
ATOM 1988 C C . ARG A 1 250 ? 16.245 -7.095 -22.057 1.00 86.94 250 ARG A C 1
ATOM 1990 O O . ARG A 1 250 ? 15.982 -7.156 -20.860 1.00 86.94 250 ARG A O 1
ATOM 1997 N N . ILE A 1 251 ? 17.419 -6.625 -22.485 1.00 83.12 251 ILE A N 1
ATOM 1998 C CA . ILE A 1 251 ? 18.500 -6.194 -21.571 1.00 83.12 251 ILE A CA 1
ATOM 1999 C C . ILE A 1 251 ? 18.060 -4.995 -20.711 1.00 83.12 251 ILE A C 1
ATOM 2001 O O . ILE A 1 251 ? 18.406 -4.888 -19.528 1.00 83.12 251 ILE A O 1
ATOM 2005 N N . LEU A 1 252 ? 17.245 -4.099 -21.274 1.00 83.12 252 LEU A N 1
ATOM 2006 C CA . LEU A 1 252 ? 16.617 -3.002 -20.534 1.00 83.12 252 LEU A CA 1
ATOM 2007 C C . LEU A 1 252 ? 15.537 -3.471 -19.543 1.00 83.12 252 LEU A C 1
ATOM 2009 O O . LEU A 1 252 ? 15.119 -2.678 -18.693 1.00 83.12 252 LEU A O 1
ATOM 2013 N N . GLY A 1 253 ? 15.115 -4.737 -19.608 1.00 82.00 253 GLY A N 1
ATOM 2014 C CA . GLY A 1 253 ? 14.053 -5.311 -18.781 1.00 82.00 253 GLY A CA 1
ATOM 2015 C C . GLY A 1 253 ? 12.678 -4.722 -19.093 1.00 82.00 253 GLY A C 1
ATOM 2016 O O . GLY A 1 253 ? 11.867 -4.555 -18.180 1.00 82.00 253 GLY A O 1
ATOM 2017 N N . LEU A 1 254 ? 12.464 -4.311 -20.348 1.00 82.25 254 LEU A N 1
ATOM 2018 C CA . LEU A 1 254 ? 11.188 -3.788 -20.846 1.00 82.25 254 LEU A CA 1
ATOM 2019 C C . LEU A 1 254 ? 10.305 -4.881 -21.442 1.00 82.25 254 LEU A C 1
ATOM 2021 O O . LEU A 1 254 ? 9.092 -4.717 -21.481 1.00 82.25 254 LEU A O 1
ATOM 2025 N N . VAL A 1 255 ? 10.925 -5.957 -21.914 1.00 87.25 255 VAL A N 1
ATOM 2026 C CA . VAL A 1 255 ? 10.271 -7.096 -22.551 1.00 87.25 255 VAL A CA 1
ATOM 2027 C C . VAL A 1 255 ? 10.915 -8.350 -21.972 1.00 87.25 255 VAL A C 1
ATOM 2029 O O . VAL A 1 255 ? 12.145 -8.431 -21.920 1.00 87.25 255 VAL A O 1
ATOM 2032 N N . THR A 1 256 ? 10.116 -9.290 -21.478 1.00 86.75 256 THR A N 1
ATOM 2033 C CA . THR A 1 256 ? 10.611 -10.620 -21.097 1.00 86.75 256 THR A CA 1
ATOM 2034 C C . THR A 1 256 ? 10.610 -11.558 -22.303 1.00 86.75 256 THR A C 1
ATOM 2036 O O . THR A 1 256 ? 10.089 -11.226 -23.365 1.00 86.75 256 THR A O 1
ATOM 2039 N N . GLU A 1 257 ? 11.239 -12.725 -22.175 1.00 82.31 257 GLU A N 1
ATOM 2040 C CA . GLU A 1 257 ? 11.191 -13.745 -23.230 1.00 82.31 257 GLU A CA 1
ATOM 2041 C C . GLU A 1 257 ? 9.759 -14.194 -23.512 1.00 82.31 257 GLU A C 1
ATOM 2043 O O . GLU A 1 257 ? 9.344 -14.224 -24.668 1.00 82.31 257 GLU A O 1
ATOM 2048 N N . ASP A 1 258 ? 8.994 -14.422 -22.446 1.00 85.88 258 ASP A N 1
ATOM 2049 C CA . ASP A 1 258 ? 7.599 -14.854 -22.508 1.00 85.88 258 ASP A CA 1
ATOM 2050 C C . ASP A 1 258 ? 6.693 -13.798 -23.160 1.00 85.88 258 ASP A C 1
ATOM 2052 O O . ASP A 1 258 ? 5.710 -14.142 -23.814 1.00 85.88 258 ASP A O 1
ATOM 2056 N N . ASP A 1 259 ? 7.041 -12.510 -23.041 1.00 86.56 259 ASP A N 1
ATOM 2057 C CA . ASP A 1 259 ? 6.310 -11.428 -23.709 1.00 86.56 259 ASP A CA 1
ATOM 2058 C C . ASP A 1 259 ? 6.591 -11.380 -25.218 1.00 86.56 259 ASP A C 1
ATOM 2060 O O . ASP A 1 259 ? 5.720 -10.976 -25.988 1.00 86.56 259 ASP A O 1
ATOM 2064 N N . ALA A 1 260 ? 7.812 -11.728 -25.644 1.00 84.81 260 ALA A N 1
ATOM 2065 C CA . ALA A 1 260 ? 8.262 -11.593 -27.030 1.00 84.81 260 ALA A CA 1
ATOM 2066 C C . ALA A 1 260 ? 8.018 -12.854 -27.867 1.00 84.81 260 ALA A C 1
ATOM 2068 O O . ALA A 1 260 ? 7.679 -12.737 -29.044 1.00 84.81 260 ALA A O 1
ATOM 2069 N N . ALA A 1 261 ? 8.177 -14.043 -27.274 1.00 84.12 261 ALA A N 1
ATOM 2070 C CA . ALA A 1 261 ? 8.084 -15.327 -27.969 1.00 84.12 261 ALA A CA 1
ATOM 2071 C C . ALA A 1 261 ? 6.783 -15.495 -28.779 1.00 84.12 261 ALA A C 1
ATOM 2073 O O . ALA A 1 261 ? 6.891 -15.783 -29.969 1.00 84.12 261 ALA A O 1
ATOM 2074 N N . PRO A 1 262 ? 5.581 -15.180 -28.246 1.00 88.12 262 PRO A N 1
ATOM 2075 C CA . PRO A 1 262 ? 4.339 -15.326 -29.008 1.00 88.12 262 PRO A CA 1
ATOM 2076 C C . PRO A 1 262 ? 4.269 -14.444 -30.262 1.00 88.12 262 PRO A C 1
ATOM 2078 O O . PRO A 1 262 ? 3.541 -14.758 -31.204 1.00 88.12 262 PRO A O 1
ATOM 2081 N N . TRP A 1 263 ? 4.987 -13.315 -30.279 1.00 86.75 263 TRP A N 1
ATOM 2082 C CA . TRP A 1 263 ? 5.034 -12.428 -31.443 1.00 86.75 263 TRP A CA 1
ATOM 2083 C C . TRP A 1 263 ? 5.972 -12.945 -32.519 1.00 86.75 263 TRP A C 1
ATOM 2085 O O . TRP A 1 263 ? 5.656 -12.782 -33.693 1.00 86.75 263 TRP A O 1
ATOM 2095 N N . PHE A 1 264 ? 7.077 -13.578 -32.124 1.00 83.19 264 PHE A N 1
ATOM 2096 C CA . PHE A 1 264 ? 7.951 -14.280 -33.058 1.00 83.19 264 PHE A CA 1
ATOM 2097 C C . PHE A 1 264 ? 7.221 -15.468 -33.683 1.00 83.19 264 PHE A C 1
ATOM 2099 O O . PHE A 1 264 ? 7.089 -15.501 -34.896 1.00 83.19 264 PHE A O 1
ATOM 2106 N N . ASP A 1 265 ? 6.591 -16.329 -32.880 1.00 84.50 265 ASP A N 1
ATOM 2107 C CA . ASP A 1 265 ? 5.849 -17.488 -33.400 1.00 84.50 265 ASP A CA 1
ATOM 2108 C C . ASP A 1 265 ? 4.748 -17.069 -34.388 1.00 84.50 265 ASP A C 1
ATOM 2110 O O . ASP A 1 265 ? 4.467 -17.739 -35.381 1.00 84.50 265 ASP A O 1
ATOM 2114 N N . ARG A 1 266 ? 4.098 -15.932 -34.119 1.00 86.00 266 ARG A N 1
ATOM 2115 C CA . ARG A 1 266 ? 3.075 -15.381 -35.008 1.00 86.00 266 ARG A CA 1
ATOM 2116 C C . ARG A 1 266 ? 3.654 -14.731 -36.260 1.00 86.00 266 ARG A C 1
ATOM 2118 O O . ARG A 1 266 ? 2.975 -14.720 -37.284 1.00 86.00 266 ARG A O 1
ATOM 2125 N N . PHE A 1 267 ? 4.845 -14.152 -36.171 1.00 85.69 267 PHE A N 1
ATOM 2126 C CA . PHE A 1 267 ? 5.566 -13.640 -37.329 1.00 85.69 267 PHE A CA 1
ATOM 2127 C C . PHE A 1 267 ? 5.958 -14.799 -38.248 1.00 85.69 267 PHE A C 1
ATOM 2129 O O . PHE A 1 267 ? 5.614 -14.757 -39.422 1.00 85.69 267 PHE A O 1
ATOM 2136 N N . ASP A 1 268 ? 6.523 -15.869 -37.690 1.00 83.56 268 ASP A N 1
ATOM 2137 C CA . ASP A 1 268 ? 6.954 -17.065 -38.425 1.00 83.56 268 ASP A CA 1
ATOM 2138 C C . ASP A 1 268 ? 5.774 -17.773 -39.117 1.00 83.56 268 ASP A C 1
ATOM 2140 O O . ASP A 1 268 ? 5.900 -18.298 -40.216 1.00 83.56 268 ASP A O 1
ATOM 2144 N N . GLN A 1 269 ? 4.575 -17.745 -38.521 1.00 83.00 269 GLN A N 1
ATOM 2145 C CA . GLN A 1 269 ? 3.352 -18.240 -39.178 1.00 83.00 269 GLN A CA 1
ATOM 2146 C C . GLN A 1 269 ? 2.924 -17.408 -40.394 1.00 83.00 269 GLN A C 1
ATOM 2148 O O . GLN A 1 269 ? 2.238 -17.915 -41.286 1.00 83.00 269 GLN A O 1
ATOM 2153 N N . LEU A 1 270 ? 3.228 -16.110 -40.385 1.00 84.50 270 LEU A N 1
ATOM 2154 C CA . LEU A 1 270 ? 2.860 -15.185 -41.452 1.00 84.50 270 LEU A CA 1
ATOM 2155 C C . LEU A 1 270 ? 3.926 -15.138 -42.552 1.00 84.50 270 LEU A C 1
ATOM 2157 O O . LEU A 1 270 ? 3.561 -14.921 -43.704 1.00 84.50 270 LEU A O 1
ATOM 2161 N N . ASP A 1 271 ? 5.194 -15.344 -42.205 1.00 83.19 271 ASP A N 1
ATOM 2162 C CA . ASP A 1 271 ? 6.340 -15.413 -43.112 1.00 83.19 271 ASP A CA 1
ATOM 2163 C C . ASP A 1 271 ? 6.442 -16.814 -43.740 1.00 83.19 271 ASP A C 1
ATOM 2165 O O . ASP A 1 271 ? 7.122 -17.714 -43.251 1.00 83.19 271 ASP A O 1
ATOM 2169 N N . GLN A 1 272 ? 5.687 -17.031 -44.819 1.00 79.00 272 GLN A N 1
ATOM 2170 C CA . GLN A 1 272 ? 5.571 -18.357 -45.429 1.00 79.00 272 GLN A CA 1
ATOM 2171 C C . GLN A 1 272 ? 6.781 -18.778 -46.264 1.00 79.00 272 GLN A C 1
ATOM 2173 O O . GLN A 1 272 ? 6.945 -19.977 -46.509 1.00 79.00 272 GLN A O 1
ATOM 2178 N N . ASP A 1 273 ? 7.579 -17.835 -46.767 1.00 82.38 273 ASP A N 1
ATOM 2179 C CA . ASP A 1 273 ? 8.830 -18.156 -47.457 1.00 82.38 273 ASP A CA 1
ATOM 2180 C C . ASP A 1 273 ? 10.062 -18.094 -46.548 1.00 82.38 273 ASP A C 1
ATOM 2182 O O . ASP A 1 273 ? 11.145 -18.503 -46.981 1.00 82.38 273 ASP A O 1
ATOM 2186 N N . ASN A 1 274 ? 9.857 -17.740 -45.274 1.00 80.00 274 ASN A N 1
ATOM 2187 C CA . ASN A 1 274 ? 10.850 -17.750 -44.209 1.00 80.00 274 ASN A CA 1
ATOM 2188 C C . ASN A 1 274 ? 12.061 -16.881 -44.586 1.00 80.00 274 ASN A C 1
ATOM 2190 O O . ASN A 1 274 ? 13.215 -17.250 -44.329 1.00 80.00 274 ASN A O 1
ATOM 2194 N N . ASP A 1 275 ? 11.790 -15.758 -45.262 1.00 81.81 275 ASP A N 1
ATOM 2195 C CA . ASP A 1 275 ? 12.790 -14.789 -45.715 1.00 81.81 275 ASP A CA 1
ATOM 2196 C C . ASP A 1 275 ? 13.113 -13.723 -44.647 1.00 81.81 275 ASP A C 1
ATOM 2198 O O . ASP A 1 275 ? 13.973 -12.854 -44.856 1.00 81.81 275 ASP A O 1
ATOM 2202 N N . GLY A 1 276 ? 12.452 -13.807 -43.487 1.00 77.38 276 GLY A N 1
ATOM 2203 C CA . GLY A 1 276 ? 12.584 -12.887 -42.363 1.00 77.38 276 GLY A CA 1
ATOM 2204 C C . GLY A 1 276 ? 11.816 -11.583 -42.572 1.00 77.38 276 GLY A C 1
ATOM 2205 O O . GLY A 1 276 ? 12.082 -10.579 -41.897 1.00 77.38 276 GLY A O 1
ATOM 2206 N N . ARG A 1 277 ? 10.895 -11.525 -43.540 1.00 81.25 277 ARG A N 1
ATOM 2207 C CA . ARG A 1 277 ? 10.095 -10.344 -43.877 1.00 81.25 277 ARG A CA 1
ATOM 2208 C C . ARG A 1 277 ? 8.645 -10.741 -44.111 1.00 81.25 277 ARG A C 1
ATOM 2210 O O . ARG A 1 277 ? 8.299 -11.832 -44.513 1.00 81.25 277 ARG A O 1
ATOM 2217 N N . LEU A 1 278 ? 7.759 -9.776 -43.884 1.00 83.25 278 LEU A N 1
ATOM 2218 C CA . LEU A 1 278 ? 6.358 -9.912 -44.273 1.00 83.25 278 LEU A CA 1
ATOM 2219 C C . LEU A 1 278 ? 6.130 -9.132 -45.553 1.00 83.25 278 LEU A C 1
ATOM 2221 O O . LEU A 1 278 ? 5.878 -7.920 -45.526 1.00 83.25 278 LEU A O 1
ATOM 2225 N N . SER A 1 279 ? 6.255 -9.821 -46.681 1.00 84.50 279 SER A N 1
ATOM 2226 C CA . SER A 1 279 ? 5.970 -9.246 -47.984 1.00 84.50 279 SER A CA 1
ATOM 2227 C C . SER A 1 279 ? 4.473 -9.305 -48.299 1.00 84.50 279 SER A C 1
ATOM 2229 O O . SER A 1 279 ? 3.684 -10.047 -47.709 1.00 84.50 279 SER A O 1
ATOM 2231 N N . SER A 1 280 ? 4.049 -8.520 -49.291 1.00 81.62 280 SER A N 1
ATOM 2232 C CA . SER A 1 280 ? 2.684 -8.606 -49.815 1.00 81.62 280 SER A CA 1
ATOM 2233 C C . SER A 1 280 ? 2.352 -10.012 -50.330 1.00 81.62 280 SER A C 1
ATOM 2235 O O . SER A 1 280 ? 1.185 -10.396 -50.317 1.00 81.62 280 SER A O 1
ATOM 2237 N N . ALA A 1 281 ? 3.354 -10.766 -50.798 1.00 83.06 281 ALA A N 1
ATOM 2238 C CA . ALA A 1 281 ? 3.162 -12.128 -51.277 1.00 83.06 281 ALA A CA 1
ATOM 2239 C C . ALA A 1 281 ? 2.832 -13.078 -50.120 1.00 83.06 281 ALA A C 1
ATOM 2241 O O . ALA A 1 281 ? 1.900 -13.869 -50.256 1.00 83.06 281 ALA A O 1
ATOM 2242 N N . ASP A 1 282 ? 3.495 -12.937 -48.972 1.00 82.81 282 ASP A N 1
ATOM 2243 C CA . ASP A 1 282 ? 3.253 -13.770 -47.786 1.00 82.81 282 ASP A CA 1
ATOM 2244 C C . ASP A 1 282 ? 1.860 -13.541 -47.224 1.00 82.81 282 ASP A C 1
ATOM 2246 O O . ASP A 1 282 ? 1.121 -14.485 -46.965 1.00 82.81 282 ASP A O 1
ATOM 2250 N N . LEU A 1 283 ? 1.426 -12.280 -47.173 1.00 80.69 283 LEU A N 1
ATOM 2251 C CA . LEU A 1 283 ? 0.070 -11.933 -46.747 1.00 80.69 283 LEU A CA 1
ATOM 2252 C C . LEU A 1 283 ? -1.002 -12.512 -47.680 1.00 80.69 283 LEU A C 1
ATOM 2254 O O . LEU A 1 283 ? -2.062 -12.942 -47.220 1.00 80.69 283 LEU A O 1
ATOM 2258 N N . VAL A 1 284 ? -0.740 -12.531 -48.991 1.00 82.75 284 VAL A N 1
ATOM 2259 C CA . VAL A 1 284 ? -1.651 -13.129 -49.976 1.00 82.75 284 VAL A CA 1
ATOM 2260 C C . VAL A 1 284 ? -1.679 -14.646 -49.834 1.00 82.75 284 VAL A C 1
ATOM 2262 O O . VAL A 1 284 ? -2.770 -15.218 -49.827 1.00 82.75 284 VAL A O 1
ATOM 2265 N N . ARG A 1 285 ? -0.521 -15.297 -49.691 1.00 80.19 285 ARG A N 1
ATOM 2266 C CA . ARG A 1 285 ? -0.452 -16.751 -49.514 1.00 80.19 285 ARG A CA 1
ATOM 2267 C C . ARG A 1 285 ? -1.092 -17.177 -48.198 1.00 80.19 285 ARG A C 1
ATOM 2269 O O . ARG A 1 285 ? -1.947 -18.050 -48.218 1.00 80.19 285 ARG A O 1
ATOM 2276 N N . PHE A 1 286 ? -0.822 -16.477 -47.099 1.00 78.56 286 PHE A N 1
ATOM 2277 C CA . PHE A 1 286 ? -1.479 -16.700 -45.811 1.00 78.56 286 PHE A CA 1
ATOM 2278 C C . PHE A 1 286 ? -3.005 -16.562 -45.910 1.00 78.56 286 PHE A C 1
ATOM 2280 O O . PHE A 1 286 ? -3.746 -17.423 -45.436 1.00 78.56 286 PHE A O 1
ATOM 2287 N N . ALA A 1 287 ? -3.508 -15.522 -46.586 1.00 78.50 287 ALA A N 1
ATOM 2288 C CA . ALA A 1 287 ? -4.944 -15.352 -46.809 1.00 78.50 287 ALA A CA 1
ATOM 2289 C C . ALA A 1 287 ? -5.551 -16.463 -47.687 1.00 78.50 287 ALA A C 1
ATOM 2291 O O . ALA A 1 287 ? -6.712 -16.833 -47.494 1.00 78.50 287 ALA A O 1
ATOM 2292 N N . GLN A 1 288 ? -4.790 -16.995 -48.647 1.00 79.00 288 GLN A N 1
ATOM 2293 C CA . GLN A 1 288 ? -5.199 -18.129 -49.474 1.00 79.00 288 GLN A CA 1
ATOM 2294 C C . GLN A 1 288 ? -5.206 -19.434 -48.675 1.00 79.00 288 GLN A C 1
ATOM 2296 O O . GLN A 1 288 ? -6.225 -20.120 -48.698 1.00 79.00 288 GLN A O 1
ATOM 2301 N N . THR A 1 289 ? -4.153 -19.744 -47.911 1.00 75.19 289 THR A N 1
ATOM 2302 C CA . THR A 1 289 ? -4.090 -20.908 -47.008 1.00 75.19 289 THR A CA 1
ATOM 2303 C C . THR A 1 289 ? -5.296 -20.921 -46.078 1.00 75.19 289 THR A C 1
ATOM 2305 O O . THR A 1 289 ? -6.041 -21.894 -46.058 1.00 75.19 289 THR A O 1
ATOM 2308 N N . ARG A 1 290 ? -5.601 -19.784 -45.445 1.00 68.12 290 ARG A N 1
ATOM 2309 C CA . ARG A 1 290 ? -6.736 -19.670 -44.523 1.00 68.12 290 ARG A CA 1
ATOM 2310 C C . ARG A 1 290 ? -8.094 -19.886 -45.190 1.00 68.12 290 ARG A C 1
ATOM 2312 O O . ARG A 1 290 ? -8.975 -20.519 -44.617 1.00 68.12 290 ARG A O 1
ATOM 2319 N N . ARG A 1 291 ? -8.277 -19.376 -46.414 1.00 63.59 291 ARG A N 1
ATOM 2320 C CA . ARG A 1 291 ? -9.490 -19.627 -47.217 1.00 63.59 291 ARG A CA 1
ATOM 2321 C C . ARG A 1 291 ? -9.616 -21.083 -47.647 1.00 63.59 291 ARG A C 1
ATOM 2323 O O . ARG A 1 291 ? -10.732 -21.541 -47.854 1.00 63.59 291 ARG A O 1
ATOM 2330 N N . THR A 1 292 ? -8.495 -21.773 -47.818 1.00 66.19 292 THR A N 1
ATOM 2331 C CA . THR A 1 292 ? -8.472 -23.180 -48.224 1.00 66.19 292 THR A CA 1
ATOM 2332 C C . THR A 1 292 ? -8.773 -24.083 -47.029 1.00 66.19 292 THR A C 1
ATOM 2334 O O . THR A 1 292 ? -9.571 -24.993 -47.182 1.00 66.19 292 THR A O 1
ATOM 2337 N N . GLU A 1 293 ? -8.247 -23.761 -45.842 1.00 64.69 293 GLU A N 1
ATOM 2338 C CA . GLU A 1 293 ? -8.569 -24.431 -44.568 1.00 64.69 293 GLU A CA 1
ATOM 2339 C C . GLU A 1 293 ? -10.038 -24.241 -44.166 1.00 64.69 293 GLU A C 1
ATOM 2341 O O . GLU A 1 293 ? -10.728 -25.202 -43.861 1.00 64.69 293 GLU A O 1
ATOM 2346 N N . THR A 1 294 ? -10.568 -23.014 -44.260 1.00 59.62 294 THR A N 1
ATOM 2347 C CA . THR A 1 294 ? -11.993 -22.772 -43.944 1.00 59.62 294 THR A CA 1
ATOM 2348 C C . THR A 1 294 ? -12.907 -23.537 -44.910 1.00 59.62 294 THR A C 1
ATOM 2350 O O . THR A 1 294 ? -13.965 -24.020 -44.531 1.00 59.62 294 THR A O 1
ATOM 2353 N N . ARG A 1 295 ? -12.481 -23.671 -46.172 1.00 55.12 295 ARG A N 1
ATOM 2354 C CA . ARG A 1 295 ? -13.229 -24.400 -47.195 1.00 55.12 295 ARG A CA 1
ATOM 2355 C C . ARG A 1 295 ? -13.111 -25.919 -47.045 1.00 55.12 295 ARG A C 1
ATOM 2357 O O . ARG A 1 295 ? -14.077 -26.601 -47.353 1.00 55.12 295 ARG A O 1
ATOM 2364 N N . SER A 1 296 ? -11.977 -26.443 -46.577 1.00 56.94 296 SER A N 1
ATOM 2365 C CA . SER A 1 296 ? -11.851 -27.867 -46.252 1.00 56.94 296 SER A CA 1
ATOM 2366 C C . SER A 1 296 ? -12.661 -28.245 -45.018 1.00 56.94 296 SER A C 1
ATOM 2368 O O . SER A 1 296 ? -13.278 -29.300 -45.037 1.00 56.94 296 SER A O 1
ATOM 2370 N N . ASP A 1 297 ? -12.725 -27.381 -44.001 1.00 58.09 297 ASP A N 1
ATOM 2371 C CA . ASP A 1 297 ? -13.566 -27.613 -42.820 1.00 58.09 297 ASP A CA 1
ATOM 2372 C C . ASP A 1 297 ? -15.060 -27.630 -43.203 1.00 58.09 297 ASP A C 1
ATOM 2374 O O . ASP A 1 297 ? -15.790 -28.534 -42.803 1.00 58.09 297 ASP A O 1
ATOM 2378 N N . ASP A 1 298 ? -15.500 -26.699 -44.062 1.00 62.53 298 ASP A N 1
ATOM 2379 C CA . ASP A 1 298 ? -16.868 -26.681 -44.606 1.00 62.53 298 ASP A CA 1
ATOM 2380 C C . ASP A 1 298 ? -17.170 -27.918 -45.484 1.00 62.53 298 ASP A C 1
ATOM 2382 O O . ASP A 1 298 ? -18.279 -28.461 -45.439 1.00 62.53 298 ASP A O 1
ATOM 2386 N N . ASP A 1 299 ? -16.205 -28.372 -46.295 1.00 62.53 299 ASP A N 1
ATOM 2387 C CA . ASP A 1 299 ? -16.346 -29.556 -47.153 1.00 62.53 299 ASP A CA 1
ATOM 2388 C C . ASP A 1 299 ? -16.350 -30.861 -46.322 1.00 62.53 299 ASP A C 1
ATOM 2390 O O . ASP A 1 299 ? -17.133 -31.768 -46.620 1.00 62.53 299 ASP A O 1
ATOM 2394 N N . ASP A 1 300 ? -15.557 -30.951 -45.250 1.00 60.84 300 ASP A N 1
ATOM 2395 C CA . ASP A 1 300 ? -15.538 -32.084 -44.315 1.00 60.84 300 ASP A CA 1
ATOM 2396 C C . ASP A 1 300 ? -16.816 -32.143 -43.465 1.00 60.84 300 ASP A C 1
ATOM 2398 O O . ASP A 1 300 ? -17.384 -33.227 -43.291 1.00 60.84 300 ASP A O 1
ATOM 2402 N N . ASP A 1 301 ? -17.346 -31.000 -43.019 1.00 59.19 301 ASP A N 1
ATOM 2403 C CA . ASP A 1 301 ? -18.660 -30.913 -42.370 1.00 59.19 301 ASP A CA 1
ATOM 2404 C C . ASP A 1 301 ? -19.791 -31.270 -43.349 1.00 59.19 301 ASP A C 1
ATOM 2406 O O . ASP A 1 301 ? -20.732 -31.991 -42.996 1.00 59.19 301 ASP A O 1
ATOM 2410 N N . ALA A 1 302 ? -19.701 -30.848 -44.614 1.00 64.31 302 ALA A N 1
ATOM 2411 C CA . ALA A 1 302 ? -20.662 -31.218 -45.653 1.00 64.31 302 ALA A CA 1
ATOM 2412 C C . ALA A 1 302 ? -20.609 -32.718 -45.995 1.00 64.31 302 ALA A C 1
ATOM 2414 O O . ALA A 1 302 ? -21.660 -33.340 -46.213 1.00 64.31 302 ALA A O 1
ATOM 2415 N N . LEU A 1 303 ? -19.420 -33.325 -46.009 1.00 61.44 303 LEU A N 1
ATOM 2416 C CA . LEU A 1 303 ? -19.222 -34.767 -46.169 1.00 61.44 303 LEU A CA 1
ATOM 2417 C C . LEU A 1 303 ? -19.757 -35.536 -44.958 1.00 61.44 303 LEU A C 1
ATOM 2419 O O . LEU A 1 303 ? -20.482 -36.516 -45.149 1.00 61.44 303 LEU A O 1
ATOM 2423 N N . TRP A 1 304 ? -19.501 -35.067 -43.733 1.00 53.53 304 TRP A N 1
ATOM 2424 C CA . TRP A 1 304 ? -20.091 -35.617 -42.509 1.00 53.53 304 TRP A CA 1
ATOM 2425 C C . TRP A 1 304 ? -21.615 -35.550 -42.535 1.00 53.53 304 TRP A C 1
ATOM 2427 O O . TRP A 1 304 ? -22.282 -36.556 -42.283 1.00 53.53 304 TRP A O 1
ATOM 2437 N N . HIS A 1 305 ? -22.195 -34.407 -42.901 1.00 55.12 305 HIS A N 1
ATOM 2438 C CA . HIS A 1 305 ? -23.643 -34.246 -43.016 1.00 55.12 305 HIS A CA 1
ATOM 2439 C C . HIS A 1 305 ? -24.250 -35.101 -44.136 1.00 55.12 305 HIS A C 1
ATOM 2441 O O . HIS A 1 305 ? -25.364 -35.608 -43.982 1.00 55.12 305 HIS A O 1
ATOM 2447 N N . SER A 1 306 ? -23.535 -35.308 -45.242 1.00 57.56 306 SER A N 1
ATOM 2448 C CA . SER A 1 306 ? -23.976 -36.165 -46.350 1.00 57.56 306 SER A CA 1
ATOM 2449 C C . SER A 1 306 ? -23.892 -37.653 -45.996 1.00 57.56 306 SER A C 1
ATOM 2451 O O . SER A 1 306 ? -24.838 -38.401 -46.252 1.00 57.56 306 SER A O 1
ATOM 2453 N N . ALA A 1 307 ? -22.818 -38.082 -45.327 1.00 53.91 307 ALA A N 1
ATOM 2454 C CA . ALA A 1 307 ? -22.668 -39.436 -44.797 1.00 53.91 307 ALA A CA 1
ATOM 2455 C C . ALA A 1 307 ? -23.703 -39.728 -43.697 1.00 53.91 307 ALA A C 1
ATOM 2457 O O . ALA A 1 307 ? -24.342 -40.780 -43.705 1.00 53.91 307 ALA A O 1
ATOM 2458 N N . ALA A 1 308 ? -23.957 -38.770 -42.801 1.00 47.75 308 ALA A N 1
ATOM 2459 C CA . ALA A 1 308 ? -24.971 -38.890 -41.755 1.00 47.75 308 ALA A CA 1
ATOM 2460 C C . ALA A 1 308 ? -26.389 -39.065 -42.326 1.00 47.75 308 ALA A C 1
ATOM 2462 O O . ALA A 1 308 ? -27.165 -39.849 -41.783 1.00 47.75 308 ALA A O 1
ATOM 2463 N N . ARG A 1 309 ? -26.727 -38.414 -43.450 1.00 52.72 309 ARG A N 1
ATOM 2464 C CA . ARG A 1 309 ? -28.013 -38.613 -44.153 1.00 52.72 309 ARG A CA 1
ATOM 2465 C C . ARG A 1 309 ? -28.142 -39.995 -44.801 1.00 52.72 309 ARG A C 1
ATOM 2467 O O . ARG A 1 309 ? -29.253 -40.506 -44.902 1.00 52.72 309 ARG A O 1
ATOM 2474 N N . LEU A 1 310 ? -27.027 -40.596 -45.220 1.00 53.16 310 LEU A N 1
ATOM 2475 C CA . LEU A 1 310 ? -26.970 -41.939 -45.811 1.00 53.16 310 LEU A CA 1
ATOM 2476 C C . LEU A 1 310 ? -27.147 -43.051 -44.765 1.00 53.16 310 LEU A C 1
ATOM 2478 O O . LEU A 1 310 ? -27.824 -44.040 -45.038 1.00 53.16 310 LEU A O 1
ATOM 2482 N N . PHE A 1 311 ? -26.578 -42.881 -43.568 1.00 41.84 311 PHE A N 1
ATOM 2483 C CA . PHE A 1 311 ? -26.680 -43.862 -42.478 1.00 41.84 311 PHE A CA 1
ATOM 2484 C C . PHE A 1 311 ? -27.890 -43.645 -41.554 1.00 41.84 311 PHE A C 1
ATOM 2486 O O . PHE A 1 311 ? -28.377 -44.603 -40.955 1.00 41.84 311 PHE A O 1
ATOM 2493 N N . PHE A 1 312 ? -28.415 -42.419 -41.464 1.00 50.94 312 PHE A N 1
ATOM 2494 C CA . PHE A 1 312 ? -29.561 -42.066 -40.621 1.00 50.94 312 PHE A CA 1
ATOM 2495 C C . PHE A 1 312 ? -30.589 -41.234 -41.416 1.00 50.94 312 PHE A C 1
ATOM 2497 O O . PHE A 1 312 ? -30.618 -40.005 -41.308 1.00 50.94 312 PHE A O 1
ATOM 2504 N N . PRO A 1 313 ? -31.488 -41.876 -42.189 1.00 51.97 313 PRO A N 1
ATOM 2505 C CA . PRO A 1 313 ? -32.438 -41.178 -43.066 1.00 51.97 313 PRO A CA 1
ATOM 2506 C C . PRO A 1 313 ? -33.393 -40.227 -42.324 1.00 51.97 313 PRO A C 1
ATOM 2508 O O . PRO A 1 313 ? -33.862 -39.244 -42.888 1.00 51.97 313 PRO A O 1
ATOM 2511 N N . SER A 1 314 ? -33.649 -40.480 -41.036 1.00 54.09 314 SER A N 1
ATOM 2512 C CA . SER A 1 314 ? -34.531 -39.670 -40.185 1.00 54.09 314 SER A CA 1
ATOM 2513 C C . SER A 1 314 ? -33.866 -38.419 -39.590 1.00 54.09 314 SER A C 1
ATOM 2515 O O . SER A 1 314 ? -34.497 -37.702 -38.813 1.00 54.09 314 SER A O 1
ATOM 2517 N N . PHE A 1 315 ? -32.588 -38.152 -39.885 1.00 45.66 315 PHE A N 1
ATOM 2518 C CA . PHE A 1 315 ? -31.884 -36.987 -39.332 1.00 45.66 315 PHE A CA 1
ATOM 2519 C C . PHE A 1 315 ? -32.287 -35.674 -40.031 1.00 45.66 315 PHE A C 1
ATOM 2521 O O . PHE A 1 315 ? -32.323 -34.623 -39.394 1.00 45.66 315 PHE A O 1
ATOM 2528 N N . GLY A 1 316 ? -32.675 -35.735 -41.312 1.00 50.12 316 GLY A N 1
ATOM 2529 C CA . GLY A 1 316 ? -33.124 -34.567 -42.083 1.00 50.12 316 GLY A CA 1
ATOM 2530 C C . GLY A 1 316 ? -34.427 -33.940 -41.571 1.00 50.12 316 GLY A C 1
ATOM 2531 O O . GLY A 1 316 ? -34.554 -32.718 -41.565 1.00 50.12 316 GLY A O 1
ATOM 2532 N N . GLU A 1 317 ? -35.363 -34.749 -41.064 1.00 49.91 317 GLU A N 1
ATOM 2533 C CA . GLU A 1 317 ? -36.643 -34.251 -40.530 1.00 49.91 317 GLU A CA 1
ATOM 2534 C C . GLU A 1 317 ? -36.487 -33.525 -39.187 1.00 49.91 317 GLU A C 1
ATOM 2536 O O . GLU A 1 317 ? -37.227 -32.587 -38.905 1.00 49.91 317 GLU A O 1
ATOM 2541 N N . ARG A 1 318 ? -35.495 -33.891 -38.364 1.00 43.84 318 ARG A N 1
ATOM 2542 C CA . ARG A 1 318 ? -35.276 -33.238 -37.059 1.00 43.84 318 ARG A CA 1
ATOM 2543 C C . ARG A 1 318 ? -34.579 -31.880 -37.171 1.00 43.84 318 ARG A C 1
ATOM 2545 O O . ARG A 1 318 ? -34.817 -31.020 -36.328 1.00 43.84 318 ARG A O 1
ATOM 2552 N N . ALA A 1 319 ? -33.778 -31.658 -38.214 1.00 44.03 319 ALA A N 1
ATOM 2553 C CA . ALA A 1 319 ? -33.156 -30.357 -38.474 1.00 44.03 319 ALA A CA 1
ATOM 2554 C C . ALA A 1 319 ? -34.180 -29.304 -38.945 1.00 44.03 319 ALA A C 1
ATOM 2556 O O . ALA A 1 319 ? -34.095 -28.147 -38.538 1.00 44.03 319 ALA A O 1
ATOM 2557 N N . ALA A 1 320 ? -35.194 -29.709 -39.723 1.00 44.66 320 ALA A N 1
ATOM 2558 C CA . ALA A 1 320 ? -36.292 -28.826 -40.130 1.00 44.66 320 ALA A CA 1
ATOM 2559 C C . ALA A 1 320 ? -37.141 -28.357 -38.931 1.00 44.66 320 ALA A C 1
ATOM 2561 O O . ALA A 1 320 ? -37.554 -27.203 -38.880 1.00 44.66 320 ALA A O 1
ATOM 2562 N N . VAL A 1 321 ? -37.320 -29.216 -37.919 1.00 45.72 321 VAL A N 1
ATOM 2563 C CA . VAL A 1 321 ? -38.033 -28.877 -36.673 1.00 45.72 321 VAL A CA 1
ATOM 2564 C C . VAL A 1 321 ? -37.215 -27.939 -35.770 1.00 45.72 321 VAL A C 1
ATOM 2566 O O . VAL A 1 321 ? -37.789 -27.120 -35.058 1.00 45.72 321 VAL A O 1
ATOM 2569 N N . ALA A 1 322 ? -35.879 -27.999 -35.813 1.00 40.38 322 ALA A N 1
ATOM 2570 C CA . ALA A 1 322 ? -35.018 -27.091 -35.048 1.00 40.38 322 ALA A CA 1
ATOM 2571 C C . ALA A 1 322 ? -34.990 -25.658 -35.622 1.00 40.38 322 ALA A C 1
ATOM 2573 O O . ALA A 1 322 ? -34.903 -24.700 -34.854 1.00 40.38 322 ALA A O 1
ATOM 2574 N N . ALA A 1 323 ? -35.126 -25.504 -36.946 1.00 43.19 323 ALA A N 1
ATOM 2575 C CA . ALA A 1 323 ? -35.234 -24.197 -37.602 1.00 43.19 323 ALA A CA 1
ATOM 2576 C C . ALA A 1 323 ? -36.561 -23.477 -37.277 1.00 43.19 323 ALA A C 1
ATOM 2578 O O . ALA A 1 323 ? -36.568 -22.261 -37.099 1.00 43.19 323 ALA A O 1
ATOM 2579 N N . ASP A 1 324 ? -37.656 -24.228 -37.111 1.00 43.06 324 ASP A N 1
ATOM 2580 C CA . ASP A 1 324 ? -38.974 -23.698 -36.713 1.00 43.06 324 ASP A CA 1
ATOM 2581 C C . ASP A 1 324 ? -39.043 -23.296 -35.220 1.00 43.06 324 ASP A C 1
ATOM 2583 O O . ASP A 1 324 ? -39.934 -22.557 -34.802 1.00 43.06 324 ASP A O 1
ATOM 2587 N N . LEU A 1 325 ? -38.075 -23.738 -34.403 1.00 41.34 325 LEU A N 1
ATOM 2588 C CA . LEU A 1 325 ? -37.972 -23.444 -32.964 1.00 41.34 325 LEU A CA 1
ATOM 2589 C C . LEU A 1 325 ? -37.038 -22.264 -32.625 1.00 41.34 325 LEU A C 1
ATOM 2591 O O . LEU A 1 325 ? -36.732 -22.040 -31.454 1.00 41.34 325 LEU A O 1
ATOM 2595 N N . GLY A 1 326 ? -36.610 -21.476 -33.617 1.00 36.41 326 GLY A N 1
ATOM 2596 C CA . GLY A 1 326 ? -35.986 -20.164 -33.391 1.00 36.41 326 GLY A CA 1
ATOM 2597 C C . GLY A 1 326 ? -34.566 -20.174 -32.812 1.00 36.41 326 GLY A C 1
ATOM 2598 O O . GLY A 1 326 ? -34.070 -19.121 -32.411 1.00 36.41 326 GLY A O 1
ATOM 2599 N N . TYR A 1 327 ? -33.877 -21.317 -32.791 1.00 35.47 327 TYR A N 1
ATOM 2600 C CA . TYR A 1 327 ? -32.445 -21.357 -32.488 1.00 35.47 327 TYR A CA 1
ATOM 2601 C C . TYR A 1 327 ? -31.643 -21.006 -33.745 1.00 35.47 327 TYR A C 1
ATOM 2603 O O . TYR A 1 327 ? -31.218 -21.873 -34.506 1.00 35.47 327 TYR A O 1
ATOM 2611 N N . ALA A 1 328 ? -31.460 -19.706 -33.972 1.00 33.84 328 ALA A N 1
ATOM 2612 C CA . ALA A 1 328 ? -30.535 -19.196 -34.971 1.00 33.84 328 ALA A CA 1
ATOM 2613 C C . ALA A 1 328 ? -29.095 -19.551 -34.563 1.00 33.84 328 ALA A C 1
ATOM 2615 O O . ALA A 1 328 ? -28.528 -18.947 -33.654 1.00 33.84 328 ALA A O 1
ATOM 2616 N N . LEU A 1 329 ? -28.500 -20.531 -35.243 1.00 34.62 329 LEU A N 1
ATOM 2617 C CA . LEU A 1 329 ? -27.054 -20.550 -35.435 1.00 34.62 329 LEU A CA 1
ATOM 2618 C C . LEU A 1 329 ? -26.729 -19.337 -36.312 1.00 34.62 329 LEU A C 1
ATOM 2620 O O . LEU A 1 329 ? -27.255 -19.217 -37.418 1.00 34.62 329 LEU A O 1
ATOM 2624 N N . GLU A 1 330 ? -25.940 -18.404 -35.782 1.00 33.88 330 GLU A N 1
ATOM 2625 C CA . GLU A 1 330 ? -25.487 -17.217 -36.505 1.00 33.88 330 GLU A CA 1
ATOM 2626 C C . GLU A 1 330 ? -24.774 -17.640 -37.797 1.00 33.88 330 GLU A C 1
ATOM 2628 O O . GLU A 1 330 ? -23.647 -18.130 -37.781 1.00 33.88 330 GLU A O 1
ATOM 2633 N N . THR A 1 331 ? -25.439 -17.462 -38.937 1.00 36.22 331 THR A N 1
ATOM 2634 C CA . THR A 1 331 ? -24.798 -17.550 -40.249 1.00 36.22 331 THR A CA 1
ATOM 2635 C C . THR A 1 331 ? -23.886 -16.338 -40.462 1.00 36.22 331 THR A C 1
ATOM 2637 O O . THR A 1 331 ? -24.294 -15.219 -40.125 1.00 36.22 331 THR A O 1
ATOM 2640 N N . PRO A 1 332 ? -22.704 -16.494 -41.086 1.00 34.12 332 PRO A N 1
ATOM 2641 C CA . PRO A 1 332 ? -21.864 -15.363 -41.451 1.00 34.12 332 PRO A CA 1
ATOM 2642 C C . PRO A 1 332 ? -22.574 -14.483 -42.488 1.00 34.12 332 PRO A C 1
ATOM 2644 O O . PRO A 1 332 ? -23.215 -14.976 -43.416 1.00 34.12 332 PRO A O 1
ATOM 2647 N N . LEU A 1 333 ? -22.443 -13.166 -42.324 1.00 33.66 333 LEU A N 1
ATOM 2648 C CA . LEU A 1 333 ? -22.965 -12.133 -43.221 1.00 33.66 333 LEU A CA 1
ATOM 2649 C C . LEU A 1 333 ? -22.624 -12.422 -44.697 1.00 33.66 333 LEU A C 1
ATOM 2651 O O . LEU A 1 333 ? -21.454 -12.486 -45.074 1.00 33.66 333 LEU A O 1
ATOM 2655 N N . ALA A 1 334 ? -23.656 -12.532 -45.537 1.00 34.66 334 ALA A N 1
ATOM 2656 C CA . ALA A 1 334 ? -23.522 -12.590 -46.990 1.00 34.66 334 ALA A CA 1
ATOM 2657 C C . ALA A 1 334 ? -22.963 -11.264 -47.558 1.00 34.66 334 ALA A C 1
ATOM 2659 O O . ALA A 1 334 ? -23.244 -10.191 -47.011 1.00 34.66 334 ALA A O 1
ATOM 2660 N N . PRO A 1 335 ? -22.198 -11.294 -48.667 1.00 37.25 335 PRO A N 1
ATOM 2661 C CA . PRO A 1 335 ? -21.642 -10.090 -49.264 1.00 37.25 335 PRO A CA 1
ATOM 2662 C C . PRO A 1 335 ? -22.743 -9.260 -49.936 1.00 37.25 335 PRO A C 1
ATOM 2664 O O . PRO A 1 335 ? -23.519 -9.753 -50.755 1.00 37.25 335 PRO A O 1
ATOM 2667 N N . ASN A 1 336 ? -22.785 -7.975 -49.588 1.00 33.06 336 ASN A N 1
ATOM 2668 C CA . ASN A 1 336 ? -23.675 -6.976 -50.167 1.00 33.06 336 ASN A CA 1
ATOM 2669 C C . ASN A 1 336 ? -23.283 -6.688 -51.629 1.00 33.06 336 ASN A C 1
ATOM 2671 O O . ASN A 1 336 ? -22.436 -5.837 -51.894 1.00 33.06 336 ASN A O 1
ATOM 2675 N N . ASN A 1 337 ? -23.901 -7.397 -52.572 1.00 41.16 337 ASN A N 1
ATOM 2676 C CA . ASN A 1 337 ? -23.963 -6.997 -53.973 1.00 41.16 337 ASN A CA 1
ATOM 2677 C C . ASN A 1 337 ? -25.262 -6.226 -54.184 1.00 41.16 337 ASN A C 1
ATOM 2679 O O . ASN A 1 337 ? -26.306 -6.851 -54.319 1.00 41.16 337 ASN A O 1
ATOM 2683 N N . ASN A 1 338 ? -25.176 -4.895 -54.200 1.00 34.47 338 ASN A N 1
ATOM 2684 C CA . ASN A 1 338 ? -26.067 -4.005 -54.947 1.00 34.47 338 ASN A CA 1
ATOM 2685 C C . ASN A 1 338 ? -25.453 -2.596 -54.983 1.00 34.47 338 ASN A C 1
ATOM 2687 O O . ASN A 1 338 ? -25.683 -1.769 -54.102 1.00 34.47 338 ASN A O 1
ATOM 2691 N N . ALA A 1 339 ? -24.659 -2.349 -56.026 1.00 39.94 339 ALA A N 1
ATOM 2692 C CA . ALA A 1 339 ? -24.619 -1.040 -56.666 1.00 39.94 339 ALA A CA 1
ATOM 2693 C C . ALA A 1 339 ? -25.860 -0.912 -57.568 1.00 39.94 339 ALA A C 1
ATOM 2695 O O . ALA A 1 339 ? -26.394 -1.921 -58.041 1.00 39.94 339 ALA A O 1
ATOM 2696 N N . PRO A 1 340 ? -26.327 0.314 -57.798 1.00 43.62 340 PRO A N 1
ATOM 2697 C CA . PRO A 1 340 ? -26.195 0.857 -59.149 1.00 43.62 340 PRO A CA 1
ATOM 2698 C C . PRO A 1 340 ? -25.030 1.837 -59.284 1.00 43.62 340 PRO A C 1
ATOM 2700 O O . PRO A 1 340 ? -24.775 2.604 -58.326 1.00 43.62 340 PRO A O 1
#

Secondary structure (DSSP, 8-state):
--HHHHHHHHHHHHHHHHHHHHHHHHHHHHHHHHHHHIIIIIS-S---HHHHHHHHHHHHTT----SS---SHHHHHHHHHHHHHHHHHHHHHHHHHHHHHHHHHHHHHHHHHTTS-HHHHHHHHHHHHHHHHHHHHHHHHHHHHHHHHHH---HHHHHHHHHHHHTT-----S----HHHHHHHHHHHHHHHHHHHHHHHHHHHHHHHHHHHHHHHHHHHSPPPHHHHHTT-SSSS---HHHHHHHHHHHTTSS-HHHHHHHHHHHHHH-SS-SSS--HHHHHHHHHHHHHHHHHHHHHHHHHHHHHHHH-TTHHHHHHHHHHTT----PPPPP-----